Protein 1ID2 (pdb70)

Structure (mmCIF, N/CA/C/O backbone):
data_1ID2
#
_entry.id   1ID2
#
_cell.length_a   87.400
_cell.length_b   87.400
_cell.length_c   38.200
_cell.angle_alpha   90.00
_cell.angle_beta   90.00
_cell.angle_gamma   120.00
#
_symmetry.space_group_name_H-M   'P 32'
#
loop_
_entity.id
_entity.type
_entity.pdbx_description
1 polymer AMICYANIN
2 non-polymer 'COPPER (II) ION'
3 water water
#
loop_
_atom_site.group_PDB
_atom_site.id
_atom_site.type_symbol
_atom_site.label_atom_id
_atom_site.label_alt_id
_atom_site.label_comp_id
_atom_site.label_asym_id
_atom_site.label_entity_id
_atom_site.label_seq_id
_atom_site.pdbx_PDB_ins_code
_atom_site.Cartn_x
_atom_site.Cartn_y
_atom_site.Cartn_z
_atom_site.occupancy
_atom_site.B_iso_or_equiv
_atom_site.auth_seq_id
_atom_site.auth_comp_id
_atom_site.auth_asym_id
_atom_site.auth_atom_id
_atom_site.pdbx_PDB_model_num
ATOM 1 N N . GLN A 1 1 ? 23.849 -2.361 -17.085 1.00 32.43 1 GLN A N 1
ATOM 2 C CA . GLN A 1 1 ? 24.471 -1.867 -18.346 1.00 31.37 1 GLN A CA 1
ATOM 3 C C . GLN A 1 1 ? 25.789 -1.171 -18.015 1.00 36.62 1 GLN A C 1
ATOM 4 O O . GLN A 1 1 ? 26.827 -1.821 -17.922 1.00 35.95 1 GLN A O 1
ATOM 10 N N . ASP A 1 2 ? 25.707 0.116 -17.696 1.00 78.43 2 ASP A N 1
ATOM 11 C CA . ASP A 1 2 ? 26.882 0.929 -17.408 1.00 61.39 2 ASP A CA 1
ATOM 12 C C . ASP A 1 2 ? 26.990 1.172 -15.889 1.00 75.40 2 ASP A C 1
ATOM 13 O O . ASP A 1 2 ? 25.979 1.237 -15.170 1.00 40.82 2 ASP A O 1
ATOM 18 N N . LYS A 1 3 ? 28.225 1.278 -15.414 1.00 37.16 3 LYS A N 1
ATOM 19 C CA . LYS A 1 3 ? 28.538 1.801 -14.091 1.00 27.56 3 LYS A CA 1
ATOM 20 C C . LYS A 1 3 ? 28.196 3.294 -13.918 1.00 20.79 3 LYS A C 1
ATOM 21 O O . LYS A 1 3 ? 28.435 3.859 -12.859 1.00 16.60 3 LYS A O 1
ATOM 27 N N . ILE A 1 4 ? 27.787 3.956 -14.997 1.00 18.90 4 ILE A N 1
ATOM 28 C CA . ILE A 1 4 ? 27.626 5.405 -15.008 1.00 20.55 4 ILE A CA 1
ATOM 29 C C . ILE A 1 4 ? 26.292 5.822 -15.625 1.00 25.49 4 ILE A C 1
ATOM 30 O O . ILE A 1 4 ? 25.634 5.041 -16.312 1.00 27.06 4 ILE A O 1
ATOM 35 N N . THR A 1 5 ? 25.893 7.059 -15.357 1.00 21.02 5 THR A N 1
ATOM 36 C CA . THR A 1 5 ? 24.725 7.652 -15.995 1.00 17.13 5 THR A CA 1
ATOM 37 C C . THR A 1 5 ? 25.127 8.983 -16.612 1.00 14.55 5 THR A C 1
ATOM 38 O O . THR A 1 5 ? 25.761 9.839 -15.967 1.00 18.23 5 THR A O 1
ATOM 42 N N . VAL A 1 6 ? 24.821 9.121 -17.893 1.00 19.71 6 VAL A N 1
ATOM 43 C CA . VAL A 1 6 ? 25.088 10.359 -18.587 1.00 22.62 6 VAL A CA 1
ATOM 44 C C . VAL A 1 6 ? 23.802 11.121 -18.879 1.00 27.84 6 VAL A C 1
ATOM 45 O O . VAL A 1 6 ? 22.995 10.709 -19.727 1.00 28.10 6 VAL A O 1
ATOM 49 N N . THR A 1 7 ? 23.428 11.811 -17.810 1.00 48.18 7 THR A N 1
ATOM 50 C CA . THR A 1 7 ? 22.986 13.193 -17.850 1.00 87.85 7 THR A CA 1
ATOM 51 C C . THR A 1 7 ? 22.673 13.693 -19.272 1.00 83.14 7 THR A C 1
ATOM 52 O O . THR A 1 7 ? 21.605 13.409 -19.834 1.00 31.99 7 THR A O 1
ATOM 56 N N . SER A 1 8 ? 23.638 14.371 -19.879 1.00 67.61 8 SER A N 1
ATOM 57 C CA . SER A 1 8 ? 23.425 14.984 -21.175 1.00 36.31 8 SER A CA 1
ATOM 58 C C . SER A 1 8 ? 24.517 14.472 -22.095 1.00 21.19 8 SER A C 1
ATOM 59 O O . SER A 1 8 ? 25.692 14.430 -21.715 1.00 40.13 8 SER A O 1
ATOM 62 N N . GLU A 1 9 ? 24.088 13.858 -23.185 1.00 17.29 9 GLU A N 1
ATOM 63 C CA . GLU A 1 9 ? 24.980 13.545 -24.289 1.00 29.94 9 GLU A CA 1
ATOM 64 C C . GLU A 1 9 ? 25.775 14.799 -24.650 1.00 17.42 9 GLU A C 1
ATOM 65 O O . GLU A 1 9 ? 26.997 14.742 -24.796 1.00 31.84 9 GLU A O 1
ATOM 71 N N . LYS A 1 10 ? 25.084 15.938 -24.679 1.00 30.82 10 LYS A N 1
ATOM 72 C CA . LYS A 1 10 ? 25.644 17.222 -25.119 1.00 18.20 10 LYS A CA 1
ATOM 73 C C . LYS A 1 10 ? 26.423 17.886 -23.964 1.00 18.07 10 LYS A C 1
ATOM 74 O O . LYS A 1 10 ? 25.985 17.840 -22.804 1.00 22.54 10 LYS A O 1
ATOM 80 N N . PRO A 1 11 ? 27.570 18.541 -24.269 1.00 16.77 11 PRO A N 1
ATOM 81 C CA . PRO A 1 11 ? 28.151 19.535 -23.341 1.00 30.90 11 PRO A CA 1
ATOM 82 C C . PRO A 1 11 ? 27.182 20.670 -22.979 1.00 36.14 11 PRO A C 1
ATOM 83 O O . PRO A 1 11 ? 26.416 21.138 -23.831 1.00 23.40 11 PRO A O 1
ATOM 87 N N . VAL A 1 12 ? 27.171 21.051 -21.700 1.00 27.08 12 VAL A N 1
ATOM 88 C CA . VAL A 1 12 ? 26.419 22.213 -21.239 1.00 17.84 12 VAL A CA 1
ATOM 89 C C . VAL A 1 12 ? 27.345 23.404 -21.030 1.00 22.99 12 VAL A C 1
ATOM 90 O O . VAL A 1 12 ? 28.557 23.294 -21.181 1.00 30.10 12 VAL A O 1
ATOM 94 N N . ALA A 1 13 ? 26.758 24.581 -20.884 1.00 28.52 13 ALA A N 1
ATOM 95 C CA . ALA A 1 13 ? 27.556 25.770 -20.688 1.00 17.85 13 ALA A CA 1
ATOM 96 C C . ALA A 1 13 ? 28.050 25.708 -19.262 1.00 22.93 13 ALA A C 1
ATOM 97 O O . ALA A 1 13 ? 27.337 25.197 -18.390 1.00 16.55 13 ALA A O 1
ATOM 99 N N . ALA A 1 14 ? 29.250 26.233 -19.011 1.00 18.85 14 ALA A N 1
ATOM 100 C CA . ALA A 1 14 ? 29.820 26.207 -17.661 1.00 28.29 14 ALA A CA 1
ATOM 101 C C . ALA A 1 14 ? 28.932 26.997 -16.704 1.00 12.77 14 ALA A C 1
ATOM 102 O O . ALA A 1 14 ? 28.775 26.627 -15.534 1.00 22.69 14 ALA A O 1
ATOM 104 N N . ALA A 1 15 ? 28.212 27.969 -17.257 1.00 44.19 15 ALA A N 1
ATOM 105 C CA . ALA A 1 15 ? 27.210 28.714 -16.508 1.00 14.41 15 ALA A CA 1
ATOM 106 C C . ALA A 1 15 ? 26.071 27.842 -15.990 1.00 30.80 15 ALA A C 1
ATOM 107 O O . ALA A 1 15 ? 25.400 28.243 -15.052 1.00 21.60 15 ALA A O 1
ATOM 109 N N . ASP A 1 16 ? 25.892 26.639 -16.553 1.00 19.45 16 ASP A N 1
ATOM 110 C CA . ASP A 1 16 ? 24.841 25.710 -16.108 1.00 26.13 16 ASP A CA 1
ATOM 111 C C . ASP A 1 16 ? 25.256 24.751 -14.992 1.00 17.04 16 ASP A C 1
ATOM 112 O O . ASP A 1 16 ? 24.430 23.956 -14.533 1.00 30.92 16 ASP A O 1
ATOM 117 N N . VAL A 1 17 ? 26.539 24.770 -14.618 1.00 25.63 17 VAL A N 1
ATOM 118 C CA . VAL A 1 17 ? 27.082 23.886 -13.571 1.00 21.18 17 VAL A CA 1
ATOM 119 C C . VAL A 1 17 ? 26.649 24.356 -12.173 1.00 19.08 17 VAL A C 1
ATOM 120 O O . VAL A 1 17 ? 26.703 25.546 -11.868 1.00 19.64 17 VAL A O 1
ATOM 124 N N . PRO A 1 18 ? 26.155 23.435 -11.327 1.00 30.14 18 PRO A N 1
ATOM 125 C CA . PRO A 1 18 ? 25.664 23.944 -10.047 1.00 23.27 18 PRO A CA 1
ATOM 126 C C . PRO A 1 18 ? 26.778 24.267 -9.061 1.00 26.31 18 PRO A C 1
ATOM 127 O O . PRO A 1 18 ? 27.892 23.718 -9.131 1.00 18.33 18 PRO A O 1
ATOM 131 N N . ALA A 1 19 ? 26.469 25.161 -8.133 1.00 14.96 19 ALA A N 1
ATOM 132 C CA . ALA A 1 19 ? 27.490 25.768 -7.311 1.00 24.52 19 ALA A CA 1
ATOM 133 C C . ALA A 1 19 ? 28.192 24.747 -6.402 1.00 25.20 19 ALA A C 1
ATOM 134 O O . ALA A 1 19 ? 29.315 24.964 -5.942 1.00 19.94 19 ALA A O 1
ATOM 136 N N . ASP A 1 20 ? 27.504 23.663 -6.079 1.00 20.21 20 ASP A N 1
ATOM 137 C CA . ASP A 1 20 ? 28.038 22.706 -5.105 1.00 29.53 20 ASP A CA 1
ATOM 138 C C . ASP A 1 20 ? 28.702 21.484 -5.745 1.00 29.96 20 ASP A C 1
ATOM 139 O O . ASP A 1 20 ? 29.077 20.534 -5.060 1.00 40.92 20 ASP A O 1
ATOM 144 N N . ALA A 1 21 ? 28.910 21.548 -7.053 1.00 27.92 21 ALA A N 1
ATOM 145 C CA . ALA A 1 21 ? 29.433 20.421 -7.808 1.00 41.92 21 ALA A CA 1
ATOM 146 C C . ALA A 1 21 ? 30.927 20.147 -7.527 1.00 23.32 21 ALA A C 1
ATOM 147 O O . ALA A 1 21 ? 31.660 21.039 -7.093 1.00 23.62 21 ALA A O 1
ATOM 149 N N . VAL A 1 22 ? 31.363 18.899 -7.715 1.00 44.22 22 VAL A N 1
ATOM 150 C CA . VAL A 1 22 ? 32.793 18.623 -7.852 1.00 25.16 22 VAL A CA 1
ATOM 151 C C . VAL A 1 22 ? 33.162 18.799 -9.304 1.00 23.34 22 VAL A C 1
ATOM 152 O O . VAL A 1 22 ? 32.447 18.313 -10.178 1.00 12.47 22 VAL A O 1
ATOM 156 N N . VAL A 1 23 ? 34.097 19.712 -9.549 1.00 15.93 23 VAL A N 1
ATOM 157 C CA . VAL A 1 23 ? 34.415 20.137 -10.901 1.00 41.92 23 VAL A CA 1
ATOM 158 C C . VAL A 1 23 ? 35.887 19.827 -11.169 1.00 25.19 23 VAL A C 1
ATOM 159 O O . VAL A 1 23 ? 36.747 20.080 -10.325 1.00 16.59 23 VAL A O 1
ATOM 163 N N . VAL A 1 24 ? 36.151 19.135 -12.273 1.00 12.24 24 VAL A N 1
ATOM 164 C CA . VAL A 1 24 ? 37.509 18.927 -12.695 1.00 9.29 24 VAL A CA 1
ATOM 165 C C . VAL A 1 24 ? 37.739 19.882 -13.842 1.00 10.39 24 VAL A C 1
ATOM 166 O O . VAL A 1 24 ? 37.045 19.823 -14.857 1.00 11.24 24 VAL A O 1
ATOM 170 N N . GLY A 1 25 ? 38.651 20.830 -13.625 1.00 13.74 25 GLY A N 1
ATOM 171 C CA . GLY A 1 25 ? 38.991 21.793 -14.657 1.00 4.85 25 GLY A CA 1
ATOM 172 C C . GLY A 1 25 ? 39.999 21.257 -15.643 1.00 2.45 25 GLY A C 1
ATOM 173 O O . GLY A 1 25 ? 40.768 20.334 -15.336 1.00 12.70 25 GLY A O 1
ATOM 174 N N . ILE A 1 26 ? 39.948 21.792 -16.854 1.00 13.82 26 ILE A N 1
ATOM 175 C CA . ILE A 1 26 ? 40.882 21.400 -17.891 1.00 20.33 26 ILE A CA 1
ATOM 176 C C . ILE A 1 26 ? 41.619 22.628 -18.425 1.00 22.14 26 ILE A C 1
ATOM 177 O O . ILE A 1 26 ? 41.007 23.498 -19.046 1.00 10.95 26 ILE A O 1
ATOM 182 N N . GLU A 1 27 ? 42.932 22.682 -18.200 1.00 17.59 27 GLU A N 1
ATOM 183 C CA . GLU A 1 27 ? 43.749 23.792 -18.676 1.00 16.75 27 GLU A CA 1
ATOM 184 C C . GLU A 1 27 ? 45.087 23.255 -19.084 1.00 10.78 27 GLU A C 1
ATOM 185 O O . GLU A 1 27 ? 45.635 22.376 -18.426 1.00 16.31 27 GLU A O 1
ATOM 191 N N . LYS A 1 28 ? 45.635 23.867 -20.128 1.00 9.26 28 LYS A N 1
ATOM 192 C CA . LYS A 1 28 ? 46.970 23.589 -20.635 1.00 14.68 28 LYS A CA 1
ATOM 193 C C . LYS A 1 28 ? 47.269 22.100 -20.811 1.00 12.91 28 LYS A C 1
ATOM 194 O O . LYS A 1 28 ? 48.320 21.593 -20.427 1.00 15.07 28 LYS A O 1
ATOM 200 N N . MET A 1 29 ? 46.371 21.466 -21.562 1.00 17.70 29 MET A N 1
ATOM 201 C CA . MET A 1 29 ? 46.451 20.068 -21.928 1.00 9.95 29 MET A CA 1
ATOM 202 C C . MET A 1 29 ? 46.544 19.145 -20.720 1.00 21.20 29 MET A C 1
ATOM 203 O O . MET A 1 29 ? 47.062 18.035 -20.839 1.00 25.78 29 MET A O 1
ATOM 208 N N . LYS A 1 30 ? 45.950 19.555 -19.600 1.00 16.79 30 LYS A N 1
ATOM 209 C CA . LYS A 1 30 ? 45.940 18.753 -18.367 1.00 17.10 30 LYS A CA 1
ATOM 210 C C . LYS A 1 30 ? 44.531 18.753 -17.798 1.00 22.41 30 LYS A C 1
ATOM 211 O O . LYS A 1 30 ? 43.851 19.775 -17.821 1.00 9.72 30 LYS A O 1
ATOM 217 N N . TYR A 1 31 ? 44.162 17.655 -17.157 1.00 8.29 31 TYR A N 1
ATOM 218 C CA . TYR A 1 31 ? 43.049 17.658 -16.223 1.00 13.11 31 TYR A CA 1
ATOM 219 C C . TYR A 1 31 ? 43.655 18.159 -14.953 1.00 10.45 31 TYR A C 1
ATOM 220 O O . TYR A 1 31 ? 44.614 17.565 -14.464 1.00 18.53 31 TYR A O 1
ATOM 229 N N . LEU A 1 32 ? 43.032 19.161 -14.348 1.00 20.95 32 LEU A N 1
ATOM 230 C CA . LEU A 1 32 ? 43.681 19.870 -13.260 1.00 18.60 32 LEU A CA 1
ATOM 231 C C . LEU A 1 32 ? 43.557 19.128 -11.938 1.00 43.76 32 LEU A C 1
ATOM 232 O O . LEU A 1 32 ? 44.371 19.314 -11.042 1.00 29.29 32 LEU A O 1
ATOM 237 N N . THR A 1 33 ? 42.599 18.216 -11.848 1.00 17.84 33 THR A N 1
ATOM 238 C CA . THR A 1 33 ? 42.484 17.384 -10.670 1.00 6.60 33 THR A CA 1
ATOM 239 C C . THR A 1 33 ? 42.528 15.958 -11.168 1.00 20.39 33 THR A C 1
ATOM 240 O O . THR A 1 33 ? 41.510 15.409 -11.580 1.00 27.60 33 THR A O 1
ATOM 244 N N . PRO A 1 34 ? 43.715 15.338 -11.148 1.00 29.73 34 PRO A N 1
ATOM 245 C CA . PRO A 1 34 ? 43.978 14.048 -11.815 1.00 36.68 34 PRO A CA 1
ATOM 246 C C . PRO A 1 34 ? 43.369 12.836 -11.095 1.00 27.13 34 PRO A C 1
ATOM 247 O O . PRO A 1 34 ? 43.231 11.754 -11.669 1.00 33.17 34 PRO A O 1
ATOM 251 N N . GLU A 1 35 ? 42.979 13.034 -9.844 1.00 22.97 35 GLU A N 1
ATOM 252 C CA . GLU A 1 35 ? 42.384 11.976 -9.061 1.00 28.81 35 GLU A CA 1
ATOM 253 C C . GLU A 1 35 ? 41.345 12.602 -8.152 1.00 20.71 35 GLU A C 1
ATOM 254 O O . GLU A 1 35 ? 41.683 13.457 -7.320 1.00 22.51 35 GLU A O 1
ATOM 260 N N . VAL A 1 36 ? 40.079 12.275 -8.390 1.00 25.90 36 VAL A N 1
ATOM 261 C CA . VAL A 1 36 ? 38.980 12.821 -7.591 1.00 25.28 36 VAL A CA 1
ATOM 262 C C . VAL A 1 36 ? 38.218 11.651 -6.979 1.00 18.09 36 VAL A C 1
ATOM 263 O O . VAL A 1 36 ? 38.213 10.562 -7.532 1.00 23.15 36 VAL A O 1
ATOM 267 N N . THR A 1 37 ? 37.787 11.796 -5.735 1.00 16.77 37 THR A N 1
ATOM 268 C CA . THR A 1 37 ? 37.042 10.721 -5.103 1.00 40.69 37 THR A CA 1
ATOM 269 C C . THR A 1 37 ? 35.708 11.185 -4.480 1.00 28.76 37 THR A C 1
ATOM 270 O O . THR A 1 37 ? 35.606 12.295 -3.948 1.00 30.93 37 THR A O 1
ATOM 274 N N . ILE A 1 38 ? 34.656 10.505 -4.928 1.00 27.22 38 ILE A N 1
ATOM 275 C CA . ILE A 1 38 ? 33.266 10.818 -4.605 1.00 25.93 38 ILE A CA 1
ATOM 276 C C . ILE A 1 38 ? 32.621 9.537 -4.071 1.00 24.80 38 ILE A C 1
ATOM 277 O O . ILE A 1 38 ? 33.207 8.454 -4.154 1.00 21.50 38 ILE A O 1
ATOM 282 N N . LYS A 1 39 ? 31.361 9.633 -3.675 1.00 33.08 39 LYS A N 1
ATOM 283 C CA . LYS A 1 39 ? 30.583 8.449 -3.318 1.00 27.95 39 LYS A CA 1
ATOM 284 C C . LYS A 1 39 ? 29.669 8.078 -4.484 1.00 23.46 39 LYS A C 1
ATOM 285 O O . LYS A 1 39 ? 29.356 8.939 -5.318 1.00 26.53 39 LYS A O 1
ATOM 291 N N . ALA A 1 40 ? 29.324 6.793 -4.602 1.00 23.60 40 ALA A N 1
ATOM 292 C CA . ALA A 1 40 ? 28.420 6.322 -5.660 1.00 26.57 40 ALA A CA 1
ATOM 293 C C . ALA A 1 40 ? 27.175 7.170 -5.636 1.00 32.44 40 ALA A C 1
ATOM 294 O O . ALA A 1 40 ? 26.738 7.590 -4.562 1.00 25.66 40 ALA A O 1
ATOM 296 N N . GLY A 1 41 ? 26.644 7.471 -6.817 1.00 20.55 41 GLY A N 1
ATOM 297 C CA . GLY A 1 41 ? 25.541 8.400 -6.916 1.00 16.97 41 GLY A CA 1
ATOM 298 C C . GLY A 1 41 ? 25.917 9.862 -7.116 1.00 42.61 41 GLY A C 1
ATOM 299 O O . GLY A 1 41 ? 25.075 10.630 -7.579 1.00 31.75 41 GLY A O 1
ATOM 300 N N . GLU A 1 42 ? 27.147 10.268 -6.794 1.00 25.32 42 GLU A N 1
ATOM 301 C CA . GLU A 1 42 ? 27.584 11.637 -7.116 1.00 14.56 42 GLU A CA 1
ATOM 302 C C . GLU A 1 42 ? 27.950 11.849 -8.589 1.00 10.07 42 GLU A C 1
ATOM 303 O O . GLU A 1 42 ? 28.277 10.903 -9.315 1.00 18.22 42 GLU A O 1
ATOM 309 N N . THR A 1 43 ? 27.840 13.099 -9.029 1.00 20.42 43 THR A N 1
ATOM 310 C CA . THR A 1 43 ? 28.149 13.496 -10.402 1.00 32.98 43 THR A CA 1
ATOM 311 C C . THR A 1 43 ? 29.449 14.308 -10.388 1.00 21.26 43 THR A C 1
ATOM 312 O O . THR A 1 43 ? 29.736 14.986 -9.396 1.00 13.97 43 THR A O 1
ATOM 316 N N . VAL A 1 44 ? 30.319 14.064 -11.370 1.00 21.19 44 VAL A N 1
ATOM 317 C CA . VAL A 1 44 ? 31.528 14.872 -11.545 1.00 12.43 44 VAL A CA 1
ATOM 318 C C . VAL A 1 44 ? 31.303 15.703 -12.786 1.00 14.99 44 VAL A C 1
ATOM 319 O O . VAL A 1 44 ? 30.825 15.189 -13.766 1.00 7.82 44 VAL A O 1
ATOM 323 N N . TYR A 1 45 ? 31.671 16.979 -12.746 1.00 14.85 45 TYR A N 1
ATOM 324 C CA . TYR A 1 45 ? 31.668 17.808 -13.942 1.00 6.51 45 TYR A CA 1
ATOM 325 C C . TYR A 1 45 ? 33.093 18.116 -14.347 1.00 3.80 45 TYR A C 1
ATOM 326 O O . TYR A 1 45 ? 33.976 18.222 -13.499 1.00 6.91 45 TYR A O 1
ATOM 335 N N . TRP A 1 46 ? 33.325 18.135 -15.652 1.00 9.49 46 TRP A N 1
ATOM 336 C CA . TRP A 1 46 ? 34.582 18.583 -16.224 1.00 9.54 46 TRP A CA 1
ATOM 337 C C . TRP A 1 46 ? 34.250 19.875 -16.919 1.00 11.92 46 TRP A C 1
ATOM 338 O O . TRP A 1 46 ? 33.158 20.007 -17.448 1.00 5.91 46 TRP A O 1
ATOM 349 N N . VAL A 1 47 ? 35.130 20.863 -16.805 1.00 8.86 47 VAL A N 1
ATOM 350 C CA . VAL A 1 47 ? 34.936 22.154 -17.478 1.00 10.26 47 VAL A CA 1
ATOM 351 C C . VAL A 1 47 ? 36.217 22.516 -18.229 1.00 11.38 47 VAL A C 1
ATOM 352 O O . VAL A 1 47 ? 37.305 22.582 -17.661 1.00 8.92 47 VAL A O 1
ATOM 356 N N . ASN A 1 48 ? 36.090 22.689 -19.534 1.00 12.66 48 ASN A N 1
ATOM 357 C CA . ASN A 1 48 ? 37.211 23.025 -20.372 1.00 12.69 48 ASN A CA 1
ATOM 358 C C . ASN A 1 48 ? 37.459 24.533 -20.354 1.00 21.56 48 ASN A C 1
ATOM 359 O O . ASN A 1 48 ? 36.566 25.319 -20.697 1.00 11.89 48 ASN A O 1
ATOM 364 N N . GLY A 1 49 ? 38.652 24.925 -19.936 1.00 15.65 49 GLY A N 1
ATOM 365 C CA . GLY A 1 49 ? 38.973 26.327 -19.860 1.00 8.57 49 GLY A CA 1
ATOM 366 C C . GLY A 1 49 ? 39.596 26.882 -21.125 1.00 23.60 49 GLY A C 1
ATOM 367 O O . GLY A 1 49 ? 39.761 28.089 -21.227 1.00 18.98 49 GLY A O 1
ATOM 368 N N . GLU A 1 50 ? 39.966 26.037 -22.082 1.00 13.86 50 GLU A N 1
ATOM 369 C CA . GLU A 1 50 ? 40.747 26.517 -23.218 1.00 8.91 50 GLU A CA 1
ATOM 370 C C . GLU A 1 50 ? 40.084 26.246 -24.551 1.00 7.05 50 GLU A C 1
ATOM 371 O O . GLU A 1 50 ? 39.145 25.449 -24.632 1.00 17.22 50 GLU A O 1
ATOM 377 N N . VAL A 1 51 ? 40.627 26.834 -25.612 1.00 17.06 51 VAL A N 1
ATOM 378 C CA . VAL A 1 51 ? 40.070 26.655 -26.959 1.00 23.01 51 VAL A CA 1
ATOM 379 C C . VAL A 1 51 ? 40.329 25.301 -27.632 1.00 11.67 51 VAL A C 1
ATOM 380 O O . VAL A 1 51 ? 39.645 24.948 -28.590 1.00 23.51 51 VAL A O 1
ATOM 384 N N . MET A 1 52 ? 41.366 24.590 -27.201 1.00 24.15 52 MET A N 1
ATOM 385 C CA . MET A 1 52 ? 41.559 23.190 -27.599 1.00 26.77 52 MET A CA 1
ATOM 386 C C . MET A 1 52 ? 40.399 22.340 -27.107 1.00 12.86 52 MET A C 1
ATOM 387 O O . MET A 1 52 ? 40.149 22.257 -25.915 1.00 9.63 52 MET A O 1
ATOM 392 N N . PRO A 1 53 ? 39.769 21.589 -28.002 1.00 14.35 53 PRO A N 1
ATOM 393 C CA . PRO A 1 53 ? 38.653 20.807 -27.478 1.00 22.44 53 PRO A CA 1
ATOM 394 C C . PRO A 1 53 ? 39.156 19.569 -26.753 1.00 17.16 53 PRO A C 1
ATOM 395 O O . PRO A 1 53 ? 40.157 18.972 -27.146 1.00 16.69 53 PRO A O 1
ATOM 399 N N . HIS A 1 54 ? 38.435 19.178 -25.711 1.00 15.38 54 HIS A N 1
ATOM 400 C CA . HIS A 1 54 ? 38.805 18.059 -24.864 1.00 3.90 54 HIS A CA 1
ATOM 401 C C . HIS A 1 54 ? 37.540 17.290 -24.515 1.00 10.00 54 HIS A C 1
ATOM 402 O O . HIS A 1 54 ? 36.457 17.871 -24.498 1.00 17.70 54 HIS A O 1
ATOM 409 N N . ASN A 1 55 ? 37.638 15.969 -24.421 1.00 12.62 55 ASN A N 1
ATOM 410 C CA . ASN A 1 55 ? 36.510 15.171 -23.941 1.00 10.35 55 ASN A CA 1
ATOM 411 C C . ASN A 1 55 ? 36.932 14.261 -22.796 1.00 15.19 55 ASN A C 1
ATOM 412 O O . ASN A 1 55 ? 38.020 14.446 -22.222 1.00 13.60 55 ASN A O 1
ATOM 417 N N . VAL A 1 56 ? 35.984 13.441 -22.331 1.00 17.24 56 VAL A N 1
ATOM 418 C CA . VAL A 1 56 ? 36.250 12.414 -21.313 1.00 11.75 56 VAL A CA 1
ATOM 419 C C . VAL A 1 56 ? 35.880 11.072 -21.918 1.00 15.85 56 VAL A C 1
ATOM 420 O O . VAL A 1 56 ? 34.809 10.962 -22.520 1.00 15.84 56 VAL A O 1
ATOM 424 N N . ALA A 1 57 ? 36.842 10.142 -21.954 1.00 27.02 57 ALA A N 1
ATOM 425 C CA . ALA A 1 57 ? 36.631 8.821 -22.552 1.00 9.84 57 ALA A CA 1
ATOM 426 C C . ALA A 1 57 ? 37.167 7.668 -21.699 1.00 14.71 57 ALA A C 1
ATOM 427 O O . ALA A 1 57 ? 38.027 7.855 -20.821 1.00 12.97 57 ALA A O 1
ATOM 429 N N . PHE A 1 58 ? 36.531 6.512 -21.853 1.00 6.14 58 PHE A N 1
ATOM 430 C CA . PHE A 1 58 ? 36.867 5.324 -21.067 1.00 15.32 58 PHE A CA 1
ATOM 431 C C . PHE A 1 58 ? 37.097 4.201 -22.077 1.00 10.70 58 PHE A C 1
ATOM 432 O O . PHE A 1 58 ? 36.395 4.120 -23.084 1.00 14.82 58 PHE A O 1
ATOM 440 N N . LYS A 1 59 ? 38.183 3.455 -21.899 1.00 25.03 59 LYS A N 1
ATOM 441 C CA . LYS A 1 59 ? 38.435 2.241 -22.683 1.00 12.55 59 LYS A CA 1
ATOM 442 C C . LYS A 1 59 ? 37.363 1.185 -22.365 1.00 22.24 59 LYS A C 1
ATOM 443 O O . LYS A 1 59 ? 36.604 1.325 -21.402 1.00 36.48 59 LYS A O 1
ATOM 449 N N . LYS A 1 60 ? 37.392 0.078 -23.105 1.00 20.62 60 LYS A N 1
ATOM 450 C CA . LYS A 1 60 ? 36.468 -1.030 -22.886 1.00 10.92 60 LYS A CA 1
ATOM 451 C C . LYS A 1 60 ? 36.661 -1.578 -21.483 1.00 22.57 60 LYS A C 1
ATOM 452 O O . LYS A 1 60 ? 37.794 -1.707 -21.017 1.00 30.94 60 LYS A O 1
ATOM 458 N N . GLY A 1 61 ? 35.562 -1.943 -20.834 1.00 17.40 61 GLY A N 1
ATOM 459 C CA . GLY A 1 61 ? 35.664 -2.715 -19.612 1.00 11.05 61 GLY A CA 1
ATOM 460 C C . GLY A 1 61 ? 35.816 -1.866 -18.380 1.00 39.00 61 GLY A C 1
ATOM 461 O O . GLY A 1 61 ? 36.063 -2.394 -17.298 1.00 27.71 61 GLY A O 1
ATOM 462 N N . ILE A 1 62 ? 35.702 -0.550 -18.534 1.00 32.26 62 ILE A N 1
ATOM 463 C CA . ILE A 1 62 ? 35.933 0.350 -17.407 1.00 50.84 62 ILE A CA 1
ATOM 464 C C . ILE A 1 62 ? 34.613 0.836 -16.781 1.00 22.50 62 ILE A C 1
ATOM 465 O O . ILE A 1 62 ? 34.360 0.578 -15.607 1.00 25.41 62 ILE A O 1
ATOM 470 N N . VAL A 1 63 ? 33.749 1.475 -17.571 1.00 35.00 63 VAL A N 1
ATOM 471 C CA . VAL A 1 63 ? 32.439 1.882 -17.065 1.00 33.32 63 VAL A CA 1
ATOM 472 C C . VAL A 1 63 ? 31.320 1.009 -17.594 1.00 56.21 63 VAL A C 1
ATOM 473 O O . VAL A 1 63 ? 30.146 1.274 -17.340 1.00 21.31 63 VAL A O 1
ATOM 477 N N . GLY A 1 64 ? 31.697 0.007 -18.376 1.00 50.35 64 GLY A N 1
ATOM 478 C CA . GLY A 1 64 ? 30.746 -0.912 -18.965 1.00 31.56 64 GLY A CA 1
ATOM 479 C C . GLY A 1 64 ? 31.557 -1.929 -19.734 1.00 30.09 64 GLY A C 1
ATOM 480 O O . GLY A 1 64 ? 32.789 -1.884 -19.695 1.00 46.29 64 GLY A O 1
ATOM 481 N N . GLU A 1 65 ? 30.883 -2.795 -20.484 1.00 47.50 65 GLU A N 1
ATOM 482 C CA . GLU A 1 65 ? 31.564 -3.761 -21.344 1.00 48.93 65 GLU A CA 1
ATOM 483 C C . GLU A 1 65 ? 32.185 -3.045 -22.542 1.00 31.59 65 GLU A C 1
ATOM 484 O O . GLU A 1 65 ? 33.299 -3.364 -22.956 1.00 49.36 65 GLU A O 1
ATOM 490 N N . ASP A 1 66 ? 31.474 -2.040 -23.047 1.00 32.77 66 ASP A N 1
ATOM 491 C CA . ASP A 1 66 ? 31.937 -1.207 -24.160 1.00 49.75 66 ASP A CA 1
ATOM 492 C C . ASP A 1 66 ? 32.803 -0.021 -23.739 1.00 30.36 66 ASP A C 1
ATOM 493 O O . ASP A 1 66 ? 32.806 0.391 -22.568 1.00 26.55 66 ASP A O 1
ATOM 498 N N . ALA A 1 67 ? 33.420 0.595 -24.747 1.00 31.35 67 ALA A N 1
ATOM 499 C CA . ALA A 1 67 ? 34.111 1.868 -24.596 1.00 34.03 67 ALA A CA 1
ATOM 500 C C . ALA A 1 67 ? 33.105 3.010 -24.594 1.00 29.37 67 ALA A C 1
ATOM 501 O O . ALA A 1 67 ? 32.079 2.951 -25.290 1.00 46.45 67 ALA A O 1
ATOM 503 N N . PHE A 1 68 ? 33.470 4.087 -23.902 1.00 50.83 68 PHE A N 1
ATOM 504 C CA . PHE A 1 68 ? 32.653 5.292 -23.812 1.00 21.12 68 PHE A CA 1
ATOM 505 C C . PHE A 1 68 ? 33.474 6.527 -24.210 1.00 10.20 68 PHE A C 1
ATOM 506 O O . PHE A 1 68 ? 34.545 6.778 -23.666 1.00 22.48 68 PHE A O 1
ATOM 514 N N . ARG A 1 69 ? 32.981 7.273 -25.191 1.00 8.30 69 ARG A N 1
ATOM 515 C CA . ARG A 1 69 ? 33.639 8.486 -25.617 1.00 11.82 69 ARG A CA 1
ATOM 516 C C . ARG A 1 69 ? 32.686 9.646 -25.426 1.00 20.42 69 ARG A C 1
ATOM 517 O O . ARG A 1 69 ? 31.659 9.698 -26.080 1.00 24.73 69 ARG A O 1
ATOM 525 N N . GLY A 1 70 ? 33.019 10.567 -24.532 1.00 12.39 70 GLY A N 1
ATOM 526 C CA . GLY A 1 70 ? 32.157 11.712 -24.303 1.00 17.69 70 GLY A CA 1
ATOM 527 C C . GLY A 1 70 ? 32.277 12.657 -25.481 1.00 12.07 70 GLY A C 1
ATOM 528 O O . GLY A 1 70 ? 33.259 12.600 -26.214 1.00 23.55 70 GLY A O 1
ATOM 529 N N . GLU A 1 71 ? 31.307 13.542 -25.657 1.00 32.43 71 GLU A N 1
ATOM 530 C CA . GLU A 1 71 ? 31.386 14.562 -26.700 1.00 17.05 71 GLU A CA 1
ATOM 531 C C . GLU A 1 71 ? 32.428 15.618 -26.338 1.00 12.96 71 GLU A C 1
ATOM 532 O O . GLU A 1 71 ? 32.725 15.824 -25.154 1.00 15.97 71 GLU A O 1
ATOM 538 N N . MET A 1 72 ? 33.026 16.231 -27.360 1.00 15.15 72 MET A N 1
ATOM 539 C CA . MET A 1 72 ? 34.048 17.287 -27.188 1.00 20.28 72 MET A CA 1
ATOM 540 C C . MET A 1 72 ? 33.493 18.598 -26.602 1.00 22.05 72 MET A C 1
ATOM 541 O O . MET A 1 72 ? 32.415 19.039 -26.996 1.00 18.76 72 MET A O 1
ATOM 546 N N . MET A 1 73 ? 34.171 19.133 -25.586 1.00 15.83 73 MET A N 1
ATOM 547 C CA . MET A 1 73 ? 33.867 20.450 -25.020 1.00 7.95 73 MET A CA 1
ATOM 548 C C . MET A 1 73 ? 34.805 21.421 -25.693 1.00 20.39 73 MET A C 1
ATOM 549 O O . MET A 1 73 ? 35.969 21.104 -25.987 1.00 15.11 73 MET A O 1
ATOM 554 N N . THR A 1 74 ? 34.248 22.558 -26.064 1.00 15.47 74 THR A N 1
ATOM 555 C CA . THR A 1 74 ? 35.048 23.697 -26.426 1.00 12.96 74 THR A CA 1
ATOM 556 C C . THR A 1 74 ? 35.088 24.566 -25.187 1.00 2.00 74 THR A C 1
ATOM 557 O O . THR A 1 74 ? 34.680 24.127 -24.087 1.00 16.72 74 THR A O 1
ATOM 561 N N . LYS A 1 75 ? 35.680 25.742 -25.338 1.00 17.44 75 LYS A N 1
ATOM 562 C CA . LYS A 1 75 ? 36.001 26.609 -24.217 1.00 15.39 75 LYS A CA 1
ATOM 563 C C . LYS A 1 75 ? 34.777 26.917 -23.348 1.00 19.96 75 LYS A C 1
ATOM 564 O O . LYS A 1 75 ? 33.741 27.352 -23.847 1.00 16.93 75 LYS A O 1
ATOM 570 N N . ASP A 1 76 ? 34.957 26.770 -22.039 1.00 28.44 76 ASP A N 1
ATOM 571 C CA . ASP A 1 76 ? 33.903 26.905 -21.026 1.00 28.87 76 ASP A CA 1
ATOM 572 C C . ASP A 1 76 ? 32.624 26.149 -21.291 1.00 35.13 76 ASP A C 1
ATOM 573 O O . ASP A 1 76 ? 31.547 26.568 -20.865 1.00 33.08 76 ASP A O 1
ATOM 578 N N . GLN A 1 77 ? 32.746 24.991 -21.918 1.00 13.72 77 GLN A N 1
ATOM 579 C CA . GLN A 1 77 ? 31.693 24.016 -21.812 1.00 5.25 77 GLN A CA 1
ATOM 580 C C . GLN A 1 77 ? 32.030 23.072 -20.689 1.00 15.26 77 GLN A C 1
ATOM 581 O O . GLN A 1 77 ? 33.143 23.094 -20.140 1.00 13.83 77 GLN A O 1
ATOM 587 N N . ALA A 1 78 ? 31.000 22.408 -20.198 1.00 16.85 78 ALA A N 1
ATOM 588 C CA . ALA A 1 78 ? 31.161 21.503 -19.095 1.00 9.86 78 ALA A CA 1
ATOM 589 C C . ALA A 1 78 ? 30.520 20.158 -19.477 1.00 21.64 78 ALA A C 1
ATOM 590 O O . ALA A 1 78 ? 29.813 20.068 -20.480 1.00 12.48 78 ALA A O 1
ATOM 592 N N . TYR A 1 79 ? 30.847 19.099 -18.744 1.00 19.55 79 TYR A N 1
ATOM 593 C CA . TYR A 1 79 ? 30.315 17.773 -19.044 1.00 16.62 79 TYR A CA 1
ATOM 594 C C . TYR A 1 79 ? 30.187 16.961 -17.762 1.00 15.79 79 TYR A C 1
ATOM 595 O O . TYR A 1 79 ? 31.032 17.070 -16.871 1.00 23.11 79 TYR A O 1
ATOM 604 N N . ALA A 1 80 ? 29.074 16.238 -17.631 1.00 14.60 80 ALA A N 1
ATOM 605 C CA . ALA A 1 80 ? 28.725 15.564 -16.384 1.00 8.67 80 ALA A CA 1
ATOM 606 C C . ALA A 1 80 ? 28.568 14.072 -16.581 1.00 20.24 80 ALA A C 1
ATOM 607 O O . ALA A 1 80 ? 27.975 13.618 -17.563 1.00 11.36 80 ALA A O 1
ATOM 609 N N . ILE A 1 81 ? 29.081 13.326 -15.615 1.00 13.39 81 ILE A N 1
ATOM 610 C CA . ILE A 1 81 ? 28.903 11.894 -15.552 1.00 13.66 81 ILE A CA 1
ATOM 611 C C . ILE A 1 81 ? 28.573 11.575 -14.108 1.00 16.88 81 ILE A C 1
ATOM 612 O O . ILE A 1 81 ? 29.284 12.019 -13.181 1.00 8.43 81 ILE A O 1
ATOM 617 N N . THR A 1 82 ? 27.493 10.817 -13.921 1.00 13.45 82 THR A N 1
ATOM 618 C CA . THR A 1 82 ? 27.114 10.302 -12.616 1.00 7.18 82 THR A CA 1
ATOM 619 C C . THR A 1 82 ? 27.641 8.878 -12.442 1.00 15.21 82 THR A C 1
ATOM 620 O O . THR A 1 82 ? 27.372 8.012 -13.266 1.00 15.99 82 THR A O 1
ATOM 624 N N . PHE A 1 83 ? 28.364 8.646 -11.348 1.00 10.27 83 PHE A N 1
ATOM 625 C CA . PHE A 1 83 ? 29.025 7.368 -11.102 1.00 27.48 83 PHE A CA 1
ATOM 626 C C . PHE A 1 83 ? 28.225 6.598 -10.077 1.00 21.19 83 PHE A C 1
ATOM 627 O O . PHE A 1 83 ? 28.152 6.984 -8.918 1.00 19.21 83 PHE A O 1
ATOM 635 N N . ASN A 1 84 ? 27.635 5.496 -10.511 1.00 15.76 84 ASN A N 1
ATOM 636 C CA . ASN A 1 84 ? 26.683 4.782 -9.683 1.00 20.33 84 ASN A CA 1
ATOM 637 C C . ASN A 1 84 ? 27.343 3.718 -8.852 1.00 28.64 84 ASN A C 1
ATOM 638 O O . ASN A 1 84 ? 26.877 3.417 -7.759 1.00 47.05 84 ASN A O 1
ATOM 643 N N . GLU A 1 85 ? 28.439 3.159 -9.351 1.00 22.69 85 GLU A N 1
ATOM 644 C CA . GLU A 1 85 ? 29.097 2.069 -8.650 1.00 30.64 85 GLU A CA 1
ATOM 645 C C . GLU A 1 85 ? 30.472 2.432 -8.086 1.00 24.65 85 GLU A C 1
ATOM 646 O O . GLU A 1 85 ? 31.277 3.061 -8.773 1.00 56.61 85 GLU A O 1
ATOM 652 N N . ALA A 1 86 ? 30.756 1.940 -6.875 1.00 26.76 86 ALA A N 1
ATOM 653 C CA . ALA A 1 86 ? 32.089 1.976 -6.248 1.00 23.73 86 ALA A CA 1
ATOM 654 C C . ALA A 1 86 ? 33.196 1.372 -7.124 1.00 18.28 86 ALA A C 1
ATOM 655 O O . ALA A 1 86 ? 32.966 0.364 -7.780 1.00 33.06 86 ALA A O 1
ATOM 657 N N . GLY A 1 87 ? 34.387 1.976 -7.119 1.00 23.57 87 GLY A N 1
ATOM 658 C CA . GLY A 1 87 ? 35.481 1.508 -7.966 1.00 31.76 87 GLY A CA 1
ATOM 659 C C . GLY A 1 87 ? 36.518 2.560 -8.360 1.00 23.54 87 GLY A C 1
ATOM 660 O O . GLY A 1 87 ? 36.488 3.660 -7.825 1.00 22.23 87 GLY A O 1
ATOM 661 N N . SER A 1 88 ? 37.453 2.215 -9.259 1.00 21.56 88 SER A N 1
ATOM 662 C CA . SER A 1 88 ? 38.406 3.180 -9.842 1.00 18.50 88 SER A CA 1
ATOM 663 C C . SER A 1 88 ? 38.263 3.251 -11.355 1.00 23.76 88 SER A C 1
ATOM 664 O O . SER A 1 88 ? 38.465 2.250 -12.045 1.00 32.57 88 SER A O 1
ATOM 667 N N . TYR A 1 89 ? 38.012 4.456 -11.869 1.00 18.33 89 TYR A N 1
ATOM 668 C CA . TYR A 1 89 ? 37.692 4.648 -13.277 1.00 7.75 89 TYR A CA 1
ATOM 669 C C . TYR A 1 89 ? 38.699 5.620 -13.863 1.00 11.42 89 TYR A C 1
ATOM 670 O O . TYR A 1 89 ? 38.853 6.725 -13.369 1.00 21.65 89 TYR A O 1
ATOM 679 N N . ASP A 1 90 ? 39.496 5.121 -14.793 1.00 14.32 90 ASP A N 1
ATOM 680 C CA . ASP A 1 90 ? 40.452 5.916 -15.560 1.00 19.61 90 ASP A CA 1
ATOM 681 C C . ASP A 1 90 ? 39.760 6.481 -16.773 1.00 24.03 90 ASP A C 1
ATOM 682 O O . ASP A 1 90 ? 39.137 5.729 -17.521 1.00 26.83 90 ASP A O 1
ATOM 687 N N . TYR A 1 91 ? 40.066 7.730 -17.100 1.00 16.91 91 TYR A N 1
ATOM 688 C CA . TYR A 1 91 ? 39.620 8.277 -18.367 1.00 30.34 91 TYR A CA 1
ATOM 689 C C . TYR A 1 91 ? 40.807 8.951 -19.014 1.00 14.88 91 TYR A C 1
ATOM 690 O O . TYR A 1 91 ? 41.836 9.168 -18.372 1.00 22.53 91 TYR A O 1
ATOM 699 N N . PHE A 1 92 ? 40.630 9.304 -20.278 1.00 13.65 92 PHE A N 1
ATOM 700 C CA . PHE A 1 92 ? 41.642 9.981 -21.047 1.00 6.85 92 PHE A CA 1
ATOM 701 C C . PHE A 1 92 ? 40.886 10.820 -22.074 1.00 6.93 92 PHE A C 1
ATOM 702 O O . PHE A 1 92 ? 39.658 10.740 -22.176 1.00 5.52 92 PHE A O 1
ATOM 710 N N . CYS A 1 93 ? 41.612 11.670 -22.785 1.00 15.10 93 CYS A N 1
ATOM 711 C CA . CYS A 1 93 ? 41.018 12.544 -23.772 1.00 20.77 93 CYS A CA 1
ATOM 712 C C . CYS A 1 93 ? 41.317 11.915 -25.104 1.00 13.91 93 CYS A C 1
ATOM 713 O O . CYS A 1 93 ? 42.443 11.516 -25.357 1.00 13.89 93 CYS A O 1
ATOM 716 N N . THR A 1 94 ? 40.273 11.665 -25.873 1.00 7.82 94 THR A N 1
ATOM 717 C CA . THR A 1 94 ? 40.351 10.813 -27.044 1.00 11.11 94 THR A CA 1
ATOM 718 C C . THR A 1 94 ? 41.427 11.239 -28.041 1.00 29.35 94 THR A C 1
ATOM 719 O O . THR A 1 94 ? 42.218 10.420 -28.485 1.00 16.85 94 THR A O 1
ATOM 723 N N . PRO A 1 95 ? 41.473 12.529 -28.408 1.00 15.82 95 PRO A N 1
ATOM 724 C CA . PRO A 1 95 ? 42.520 12.929 -29.347 1.00 21.12 95 PRO A CA 1
ATOM 725 C C . PRO A 1 95 ? 43.892 13.210 -28.692 1.00 19.55 95 PRO A C 1
ATOM 726 O O . PRO A 1 95 ? 44.912 13.308 -29.384 1.00 35.99 95 PRO A O 1
ATOM 730 N N . HIS A 1 96 ? 43.915 13.244 -27.359 1.00 13.53 96 HIS A N 1
ATOM 731 C CA . HIS A 1 96 ? 45.114 13.559 -26.581 1.00 10.09 96 HIS A CA 1
ATOM 732 C C . HIS A 1 96 ? 45.268 12.538 -25.466 1.00 6.85 96 HIS A C 1
ATOM 733 O O . HIS A 1 96 ? 45.067 12.861 -24.285 1.00 14.97 96 HIS A O 1
ATOM 740 N N . PRO A 1 97 ? 45.596 11.276 -25.819 1.00 13.56 97 PRO A N 1
ATOM 741 C CA . PRO A 1 97 ? 45.561 10.159 -24.871 1.00 15.18 97 PRO A CA 1
ATOM 742 C C . PRO A 1 97 ? 46.627 10.246 -23.771 1.00 15.44 97 PRO A C 1
ATOM 743 O O . PRO A 1 97 ? 46.637 9.451 -22.847 1.00 19.84 97 PRO A O 1
ATOM 747 N N . PHE A 1 98 ? 47.539 11.195 -23.892 1.00 11.85 98 PHE A N 1
ATOM 748 C CA . PHE A 1 98 ? 48.497 11.443 -22.842 1.00 6.98 98 PHE A CA 1
ATOM 749 C C . PHE A 1 98 ? 47.828 12.171 -21.699 1.00 9.16 98 PHE A C 1
ATOM 750 O O . PHE A 1 98 ? 48.429 12.322 -20.635 1.00 18.76 98 PHE A O 1
ATOM 758 N N . MET A 1 99 ? 46.679 12.788 -21.982 1.00 17.90 99 MET A N 1
ATOM 759 C CA . MET A 1 99 ? 45.800 13.349 -20.934 1.00 21.46 99 MET A CA 1
ATOM 760 C C . MET A 1 99 ? 44.971 12.235 -20.282 1.00 5.46 99 MET A C 1
ATOM 761 O O . MET A 1 99 ? 44.166 11.587 -20.940 1.00 10.17 99 MET A O 1
ATOM 766 N N . ARG A 1 100 ? 45.163 12.048 -18.984 1.00 8.71 100 ARG A N 1
ATOM 767 C CA . ARG A 1 100 ? 44.556 10.957 -18.249 1.00 14.04 100 ARG A CA 1
ATOM 768 C C . ARG A 1 100 ? 44.124 11.493 -16.895 1.00 16.54 100 ARG A C 1
ATOM 769 O O . ARG A 1 100 ? 44.770 12.380 -16.341 1.00 22.58 100 ARG A O 1
ATOM 777 N N . GLY A 1 101 ? 43.134 10.848 -16.297 1.00 9.91 101 GLY A N 1
ATOM 778 C CA . GLY A 1 101 ? 42.813 11.132 -14.905 1.00 7.77 101 GLY A CA 1
ATOM 779 C C . GLY A 1 101 ? 42.064 9.940 -14.346 1.00 12.72 101 GLY A C 1
ATOM 780 O O . GLY A 1 101 ? 41.789 8.967 -15.076 1.00 9.25 101 GLY A O 1
ATOM 781 N N . LYS A 1 102 ? 41.628 10.047 -13.097 1.00 14.86 102 LYS A N 1
ATOM 782 C CA . LYS A 1 102 ? 40.797 9.004 -12.544 1.00 16.90 102 LYS A CA 1
ATOM 783 C C . LYS A 1 102 ? 39.797 9.461 -11.502 1.00 18.34 102 LYS A C 1
ATOM 784 O O . LYS A 1 102 ? 40.020 10.446 -10.778 1.00 15.55 102 LYS A O 1
ATOM 790 N N . VAL A 1 103 ? 38.680 8.743 -11.461 1.00 22.05 103 VAL A N 1
ATOM 791 C CA . VAL A 1 103 ? 37.645 8.948 -10.463 1.00 30.95 103 VAL A CA 1
ATOM 792 C C . VAL A 1 103 ? 37.565 7.716 -9.564 1.00 11.67 103 VAL A C 1
ATOM 793 O O . VAL A 1 103 ? 37.421 6.596 -10.038 1.00 12.45 103 VAL A O 1
ATOM 797 N N . ILE A 1 104 ? 37.707 7.948 -8.268 1.00 12.60 104 ILE A N 1
ATOM 798 C CA . ILE A 1 104 ? 37.548 6.917 -7.268 1.00 39.67 104 ILE A CA 1
ATOM 799 C C . ILE A 1 104 ? 36.183 7.069 -6.633 1.00 17.55 104 ILE A C 1
ATOM 800 O O . ILE A 1 104 ? 35.851 8.127 -6.096 1.00 17.70 104 ILE A O 1
ATOM 805 N N . VAL A 1 105 ? 35.353 6.057 -6.832 1.00 34.24 105 VAL A N 1
ATOM 806 C CA . VAL A 1 105 ? 34.006 6.040 -6.300 1.00 17.42 105 VAL A CA 1
ATOM 807 C C . VAL A 1 105 ? 33.939 5.052 -5.147 1.00 19.75 105 VAL A C 1
ATOM 808 O O . VAL A 1 105 ? 34.343 3.894 -5.272 1.00 35.58 105 VAL A O 1
ATOM 812 N N . GLU A 1 106 ? 33.368 5.489 -4.043 1.00 34.96 106 GLU A N 1
ATOM 813 C CA . GLU A 1 106 ? 33.219 4.617 -2.901 1.00 59.58 106 GLU A CA 1
ATOM 814 C C . GLU A 1 106 ? 31.843 4.768 -2.250 1.00 16.61 106 GLU A C 1
ATOM 815 O O . GLU A 1 106 ? 31.730 4.643 -1.013 1.00 83.01 106 GLU A O 1
ATOM 822 N N . GLN B 1 1 ? 23.507 31.484 6.023 1.00 31.68 1 GLN B N 1
ATOM 823 C CA . GLN B 1 1 ? 23.608 31.859 4.584 1.00 30.06 1 GLN B CA 1
ATOM 824 C C . GLN B 1 1 ? 23.093 30.673 3.783 1.00 27.45 1 GLN B C 1
ATOM 825 O O . GLN B 1 1 ? 23.147 29.541 4.263 1.00 30.13 1 GLN B O 1
ATOM 831 N N . ASP B 1 2 ? 22.475 30.950 2.638 1.00 73.38 2 ASP B N 1
ATOM 832 C CA . ASP B 1 2 ? 21.543 30.006 2.020 1.00 61.31 2 ASP B CA 1
ATOM 833 C C . ASP B 1 2 ? 21.621 30.030 0.474 1.00 63.01 2 ASP B C 1
ATOM 834 O O . ASP B 1 2 ? 22.702 30.103 -0.123 1.00 33.65 2 ASP B O 1
ATOM 839 N N . LYS B 1 3 ? 20.455 29.962 -0.160 1.00 28.77 3 LYS B N 1
ATOM 840 C CA . LYS B 1 3 ? 20.307 30.203 -1.592 1.00 24.32 3 LYS B CA 1
ATOM 841 C C . LYS B 1 3 ? 20.116 31.711 -1.828 1.00 27.15 3 LYS B C 1
ATOM 842 O O . LYS B 1 3 ? 20.035 32.190 -2.968 1.00 12.01 3 LYS B O 1
ATOM 848 N N . ILE B 1 4 ? 19.981 32.444 -0.729 1.00 18.36 4 IL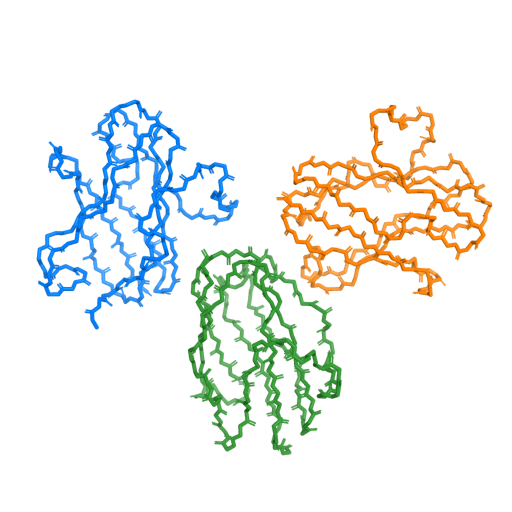E B N 1
ATOM 849 C CA . ILE B 1 4 ? 19.735 33.869 -0.774 1.00 34.68 4 ILE B CA 1
ATOM 850 C C . ILE B 1 4 ? 20.799 34.544 0.058 1.00 20.89 4 ILE B C 1
ATOM 851 O O . ILE B 1 4 ? 21.560 33.886 0.765 1.00 16.03 4 ILE B O 1
ATOM 856 N N . THR B 1 5 ? 20.920 35.849 -0.127 1.00 25.54 5 THR B N 1
ATOM 857 C CA . THR B 1 5 ? 21.803 36.666 0.682 1.00 23.45 5 THR B CA 1
ATOM 858 C C . THR B 1 5 ? 21.112 37.998 0.940 1.00 18.58 5 THR B C 1
ATOM 859 O O . THR B 1 5 ? 20.470 38.562 0.054 1.00 16.90 5 THR B O 1
ATOM 863 N N . VAL B 1 6 ? 21.054 38.360 2.211 1.00 26.56 6 VAL B N 1
ATOM 864 C CA . VAL B 1 6 ? 20.506 39.633 2.627 1.00 32.01 6 VAL B CA 1
ATOM 865 C C . VAL B 1 6 ? 21.703 40.573 2.833 1.00 25.15 6 VAL B C 1
ATOM 866 O O . VAL B 1 6 ? 22.519 40.372 3.740 1.00 48.82 6 VAL B O 1
ATOM 870 N N . THR B 1 7 ? 21.860 41.511 1.899 1.00 42.59 7 THR B N 1
ATOM 871 C CA . THR B 1 7 ? 23.004 42.418 1.860 1.00 18.91 7 THR B CA 1
ATOM 872 C C . THR B 1 7 ? 23.025 43.388 3.051 1.00 46.35 7 THR B C 1
ATOM 873 O O . THR B 1 7 ? 24.088 43.654 3.612 1.00 29.99 7 THR B O 1
ATOM 877 N N . SER B 1 8 ? 21.839 43.819 3.489 1.00 28.21 8 SER B N 1
ATOM 878 C CA . SER B 1 8 ? 21.647 44.493 4.781 1.00 34.41 8 SER B CA 1
ATOM 879 C C . SER B 1 8 ? 20.489 43.833 5.567 1.00 42.09 8 SER B C 1
ATOM 880 O O . SER B 1 8 ? 19.372 43.706 5.068 1.00 30.45 8 SER B O 1
ATOM 883 N N . GLU B 1 9 ? 20.743 43.408 6.795 1.00 23.13 9 GLU B N 1
ATOM 884 C CA . GLU B 1 9 ? 19.679 42.814 7.595 1.00 30.84 9 GLU B CA 1
ATOM 885 C C . GLU B 1 9 ? 18.704 43.862 8.158 1.00 35.27 9 GLU B C 1
ATOM 886 O O . GLU B 1 9 ? 17.509 43.595 8.347 1.00 29.05 9 GLU B O 1
ATOM 892 N N . LYS B 1 10 ? 19.209 45.062 8.412 1.00 23.90 10 LYS B N 1
ATOM 893 C CA . LYS B 1 10 ? 18.344 46.173 8.777 1.00 23.04 10 LYS B CA 1
ATOM 894 C C . LYS B 1 10 ? 17.587 46.597 7.511 1.00 21.04 10 LYS B C 1
ATOM 895 O O . LYS B 1 10 ? 18.056 46.337 6.408 1.00 24.47 10 LYS B O 1
ATOM 901 N N . PRO B 1 11 ? 16.321 47.051 7.654 1.00 18.79 11 PRO B N 1
ATOM 902 C CA . PRO B 1 11 ? 15.690 47.739 6.528 1.00 20.81 11 PRO B CA 1
ATOM 903 C C . PRO B 1 11 ? 16.421 49.036 6.211 1.00 19.38 11 PRO B C 1
ATOM 904 O O . PRO B 1 11 ? 17.036 49.655 7.082 1.00 23.31 11 PRO B O 1
ATOM 908 N N . VAL B 1 12 ? 16.427 49.406 4.947 1.00 21.27 12 VAL B N 1
ATOM 909 C CA . VAL B 1 12 ? 17.048 50.651 4.563 1.00 12.65 12 VAL B CA 1
ATOM 910 C C . VAL B 1 12 ? 15.964 51.607 4.065 1.00 26.53 12 VAL B C 1
ATOM 911 O O . VAL B 1 12 ? 14.780 51.315 4.178 1.00 22.41 12 VAL B O 1
ATOM 915 N N . ALA B 1 13 ? 16.361 52.786 3.611 1.00 31.05 13 ALA B N 1
ATOM 916 C CA . ALA B 1 13 ? 15.398 53.778 3.164 1.00 25.13 13 ALA B CA 1
ATOM 917 C C . ALA B 1 13 ? 15.044 53.456 1.736 1.00 14.40 13 ALA B C 1
ATOM 918 O O . ALA B 1 13 ? 15.870 52.909 1.002 1.00 27.71 13 ALA B O 1
ATOM 920 N N . ALA B 1 14 ? 13.803 53.762 1.359 1.00 24.69 14 ALA B N 1
ATOM 921 C CA . ALA B 1 14 ? 13.345 53.652 -0.024 1.00 18.99 14 ALA B CA 1
ATOM 922 C C . ALA B 1 14 ? 14.225 54.480 -0.969 1.00 9.13 14 ALA B C 1
ATOM 923 O O . ALA B 1 14 ? 14.315 54.210 -2.168 1.00 23.67 14 ALA B O 1
ATOM 925 N N . ALA B 1 15 ? 14.917 55.461 -0.406 1.00 35.36 15 ALA B N 1
ATOM 926 C CA . ALA B 1 15 ? 15.845 56.270 -1.175 1.00 26.39 15 ALA B CA 1
ATOM 927 C C . ALA B 1 15 ? 17.055 55.466 -1.673 1.00 31.33 15 ALA B C 1
ATOM 928 O O . ALA B 1 15 ? 17.657 55.807 -2.695 1.00 35.58 15 ALA B O 1
ATOM 930 N N . ASP B 1 16 ? 17.383 54.380 -0.974 1.00 33.23 16 ASP B N 1
ATOM 931 C CA . ASP B 1 16 ? 18.525 53.539 -1.333 1.00 19.64 16 ASP B CA 1
ATOM 932 C C . ASP B 1 16 ? 18.176 52.466 -2.362 1.00 15.78 16 ASP B C 1
ATOM 933 O O . ASP B 1 16 ? 19.050 51.751 -2.836 1.00 39.08 16 ASP B O 1
ATOM 938 N N . VAL B 1 17 ? 16.913 52.404 -2.762 1.00 27.69 17 VAL B N 1
ATOM 939 C CA . VAL B 1 17 ? 16.493 51.527 -3.848 1.00 19.86 17 VAL B CA 1
ATOM 940 C C . VAL B 1 17 ? 16.872 52.145 -5.197 1.00 41.90 17 VAL B C 1
ATOM 941 O O . VAL B 1 17 ? 16.801 53.363 -5.378 1.00 33.77 17 VAL B O 1
ATOM 945 N N . PRO B 1 18 ? 17.435 51.332 -6.100 1.00 35.66 18 PRO B N 1
ATOM 946 C CA . PRO B 1 18 ? 17.814 51.842 -7.418 1.00 17.71 18 PRO B CA 1
ATOM 947 C C . PRO B 1 18 ? 16.671 51.822 -8.428 1.00 24.20 18 PRO B C 1
ATOM 948 O O . PRO B 1 18 ? 15.704 51.085 -8.261 1.00 36.62 18 PRO B O 1
ATOM 952 N N . ALA B 1 19 ? 16.887 52.483 -9.563 1.00 44.14 19 ALA B N 1
ATOM 953 C CA . ALA B 1 19 ? 15.852 52.668 -10.581 1.00 32.49 19 ALA B CA 1
ATOM 954 C C . ALA B 1 19 ? 15.710 51.482 -11.551 1.00 45.68 19 ALA B C 1
ATOM 955 O O . ALA B 1 19 ? 14.730 51.375 -12.293 1.00 53.48 19 ALA B O 1
ATOM 957 N N . ASP B 1 20 ? 16.757 50.672 -11.637 1.00 37.61 20 ASP B N 1
ATOM 958 C CA . ASP B 1 20 ? 16.706 49.431 -12.406 1.00 77.65 20 ASP B CA 1
ATOM 959 C C . ASP B 1 20 ? 15.823 48.443 -11.637 1.00 51.27 20 ASP B C 1
ATOM 960 O O . ASP B 1 20 ? 15.018 47.724 -12.229 1.00 61.88 20 ASP B O 1
ATOM 965 N N . ALA B 1 21 ? 15.845 48.594 -10.313 1.00 68.18 21 ALA B N 1
ATOM 966 C CA . ALA B 1 21 ? 15.443 47.564 -9.363 1.00 21.83 21 ALA B CA 1
ATOM 967 C C . ALA B 1 21 ? 14.122 46.871 -9.683 1.00 34.97 21 ALA B C 1
ATOM 968 O O . ALA B 1 21 ? 13.230 47.445 -10.305 1.00 41.07 21 ALA B O 1
ATOM 970 N N . VAL B 1 22 ? 14.003 45.630 -9.227 1.00 36.41 22 VAL B N 1
ATOM 971 C CA . VAL B 1 22 ? 12.730 44.931 -9.220 1.00 15.48 22 VAL B CA 1
ATOM 972 C C . VAL B 1 22 ? 12.136 45.150 -7.826 1.00 29.27 22 VAL B C 1
ATOM 973 O O . VAL B 1 22 ? 12.737 44.742 -6.834 1.00 22.11 22 VAL B O 1
ATOM 977 N N . VAL B 1 23 ? 10.997 45.844 -7.753 1.00 17.93 23 VAL B N 1
ATOM 978 C CA . VAL B 1 23 ? 10.433 46.277 -6.471 1.00 21.35 23 VAL B CA 1
ATOM 979 C C . VAL B 1 23 ? 8.990 45.815 -6.292 1.00 6.09 23 VAL B C 1
ATOM 980 O O . VAL B 1 23 ? 8.211 45.739 -7.238 1.00 20.04 23 VAL B O 1
ATOM 984 N N . VAL B 1 24 ? 8.728 45.267 -5.121 1.00 14.43 24 VAL B N 1
ATOM 985 C CA . VAL B 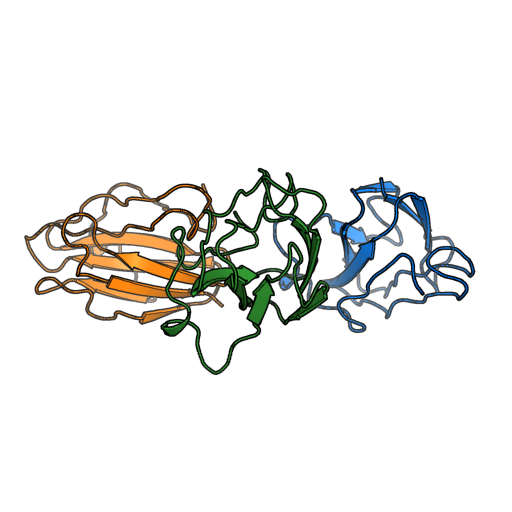1 24 ? 7.402 44.840 -4.756 1.00 21.38 24 VAL B CA 1
ATOM 986 C C . VAL B 1 24 ? 6.937 45.825 -3.692 1.00 12.48 24 VAL B C 1
ATOM 987 O O . VAL B 1 24 ? 7.613 46.013 -2.698 1.00 12.58 24 VAL B O 1
ATOM 991 N N . GLY B 1 25 ? 5.835 46.522 -3.936 1.00 15.52 25 GLY B N 1
ATOM 992 C CA . GLY B 1 25 ? 5.306 47.414 -2.915 1.00 8.42 25 GLY B CA 1
ATOM 993 C C . GLY B 1 25 ? 4.357 46.725 -1.939 1.00 10.93 25 GLY B C 1
ATOM 994 O O . GLY B 1 25 ? 3.817 45.672 -2.225 1.00 8.73 25 GLY B O 1
ATOM 995 N N . ILE B 1 26 ? 4.258 47.255 -0.731 1.00 11.14 26 ILE B N 1
ATOM 996 C CA . ILE B 1 26 ? 3.415 46.679 0.292 1.00 7.64 26 ILE B CA 1
ATOM 997 C C . ILE B 1 26 ? 2.492 47.799 0.730 1.00 15.40 26 ILE B C 1
ATOM 998 O O . ILE B 1 26 ? 2.944 48.873 1.120 1.00 18.53 26 ILE B O 1
ATOM 1003 N N . GLU B 1 27 ? 1.201 47.591 0.519 1.00 10.74 27 GLU B N 1
ATOM 1004 C CA . GLU B 1 27 ? 0.202 48.569 0.891 1.00 10.26 27 GLU B CA 1
ATOM 1005 C C . GLU B 1 27 ? -1.113 47.837 1.188 1.00 12.31 27 GLU B C 1
ATOM 1006 O O . GLU B 1 27 ? -1.362 46.774 0.643 1.00 13.70 27 GLU B O 1
ATOM 1012 N N . LYS B 1 28 ? -1.824 48.302 2.212 1.00 18.70 28 LYS B N 1
ATOM 1013 C CA . LYS B 1 28 ? -3.152 47.803 2.551 1.00 10.43 28 LYS B CA 1
ATOM 1014 C C . LYS B 1 28 ? -3.111 46.318 2.846 1.00 12.31 28 LYS B C 1
ATOM 1015 O O . LYS B 1 28 ? -3.904 45.549 2.308 1.00 23.53 28 LYS B O 1
ATOM 1021 N N . MET B 1 29 ? -2.113 45.914 3.623 1.00 19.66 29 MET B N 1
ATOM 1022 C CA . MET B 1 29 ? -2.002 44.552 4.117 1.00 14.92 29 MET B CA 1
ATOM 1023 C C . MET B 1 29 ? -1.844 43.547 2.978 1.00 8.46 29 MET B C 1
ATOM 1024 O O . MET B 1 29 ? -2.409 42.453 3.050 1.00 11.78 29 MET B O 1
ATOM 1029 N N . LYS B 1 30 ? -1.131 43.905 1.915 1.00 8.94 30 LYS B N 1
ATOM 1030 C CA . LYS B 1 30 ? -0.834 42.918 0.866 1.00 19.17 30 LYS B CA 1
ATOM 1031 C C . LYS B 1 30 ? 0.405 43.304 0.105 1.00 16.06 30 LYS B C 1
ATOM 1032 O O . LYS B 1 30 ? 0.808 44.464 0.123 1.00 11.15 30 LYS B O 1
ATOM 1038 N N . TYR B 1 31 ? 1.014 42.303 -0.524 1.00 11.47 31 TYR B N 1
ATOM 1039 C CA . TYR B 1 31 ? 2.106 42.499 -1.461 1.00 2.30 31 TYR B CA 1
ATOM 1040 C C . TYR B 1 31 ? 1.491 42.801 -2.796 1.00 15.97 31 TYR B C 1
ATOM 1041 O O . TYR B 1 31 ? 0.797 41.974 -3.359 1.00 16.54 31 TYR B O 1
ATOM 1050 N N . LEU B 1 32 ? 1.855 43.941 -3.357 1.00 16.86 32 LEU B N 1
ATOM 1051 C CA . LEU B 1 32 ? 1.143 44.486 -4.486 1.00 6.01 32 LEU B CA 1
ATOM 1052 C C . LEU B 1 32 ? 1.474 43.731 -5.769 1.00 20.13 32 LEU B C 1
ATOM 1053 O O . LEU B 1 32 ? 0.668 43.678 -6.694 1.00 12.94 32 LEU B O 1
ATOM 1058 N N . THR B 1 33 ? 2.666 43.156 -5.830 1.00 20.71 33 THR B N 1
ATOM 1059 C CA . THR B 1 33 ? 3.056 42.303 -6.950 1.00 13.85 33 THR B CA 1
ATOM 1060 C C . THR B 1 33 ? 3.442 40.909 -6.440 1.00 22.02 33 THR B C 1
ATOM 1061 O O . THR B 1 33 ? 4.565 40.721 -5.965 1.00 19.14 33 THR B O 1
ATOM 1065 N N . PRO B 1 34 ? 2.466 39.971 -6.372 1.00 21.90 34 PRO B N 1
ATOM 1066 C CA . PRO B 1 34 ? 2.578 38.780 -5.517 1.00 19.48 34 PRO B CA 1
ATOM 1067 C C . PRO B 1 34 ? 3.423 37.681 -6.175 1.00 18.12 34 PRO B C 1
ATOM 1068 O O . PRO B 1 34 ? 3.846 36.742 -5.518 1.00 14.94 34 PRO B O 1
ATOM 1072 N N . GLU B 1 35 ? 3.697 37.835 -7.464 1.00 16.26 35 GLU B N 1
ATOM 1073 C CA . GLU B 1 35 ? 4.675 37.003 -8.151 1.00 24.92 35 GLU B CA 1
ATOM 1074 C C . GLU B 1 35 ? 5.607 37.842 -9.027 1.00 26.27 35 GLU B C 1
ATOM 1075 O O . GLU B 1 35 ? 5.167 38.658 -9.844 1.00 21.17 35 GLU B O 1
ATOM 1081 N N . VAL B 1 36 ? 6.901 37.635 -8.844 1.00 21.97 36 VAL B N 1
ATOM 1082 C CA . VAL B 1 36 ? 7.901 38.292 -9.668 1.00 31.22 36 VAL B CA 1
ATOM 1083 C C . VAL B 1 36 ? 8.880 37.201 -10.087 1.00 44.87 36 VAL B C 1
ATOM 1084 O O . VAL B 1 36 ? 9.071 36.225 -9.366 1.00 18.03 36 VAL B O 1
ATOM 1088 N N . THR B 1 37 ? 9.434 37.318 -11.284 1.00 15.32 37 THR B N 1
ATOM 1089 C CA . THR B 1 37 ? 10.349 36.308 -11.767 1.00 33.43 37 THR B CA 1
ATOM 1090 C C . THR B 1 37 ? 11.622 36.987 -12.241 1.00 20.01 37 THR B C 1
ATOM 1091 O O . THR B 1 37 ? 11.568 38.024 -12.899 1.00 39.65 37 THR B O 1
ATOM 1095 N N . ILE B 1 38 ? 12.725 36.586 -11.620 1.00 39.85 38 ILE B N 1
ATOM 1096 C CA . ILE B 1 38 ? 14.023 37.193 -11.864 1.00 19.51 38 ILE B CA 1
ATOM 1097 C C . ILE B 1 38 ? 15.015 36.139 -12.359 1.00 21.35 38 ILE B C 1
ATOM 1098 O O . ILE B 1 38 ? 14.673 34.966 -12.510 1.00 15.65 38 ILE B O 1
ATOM 1103 N N . LYS B 1 39 ? 16.234 36.572 -12.652 1.00 21.28 39 LYS B N 1
ATOM 1104 C CA . LYS B 1 39 ? 17.313 35.652 -12.962 1.00 17.35 39 LYS B CA 1
ATOM 1105 C C . LYS B 1 39 ? 18.133 35.503 -11.693 1.00 12.50 39 LYS B C 1
ATOM 1106 O O . LYS B 1 39 ? 18.039 36.344 -10.806 1.00 36.11 39 LYS B O 1
ATOM 1112 N N . ALA B 1 40 ? 18.889 34.412 -11.577 1.00 24.28 40 ALA B N 1
ATOM 1113 C CA . ALA B 1 40 ? 19.702 34.184 -10.389 1.00 30.12 40 ALA B CA 1
ATOM 1114 C C . ALA B 1 40 ? 20.829 35.218 -10.315 1.00 49.11 40 ALA B C 1
ATOM 1115 O O . ALA B 1 40 ? 21.340 35.661 -11.344 1.00 23.21 40 ALA B O 1
ATOM 1117 N N . GLY B 1 41 ? 21.144 35.668 -9.103 1.00 20.58 41 GLY B N 1
ATOM 1118 C CA . GLY B 1 41 ? 22.078 36.768 -8.923 1.00 33.45 41 GLY B CA 1
ATOM 1119 C C . GLY B 1 41 ? 21.402 38.124 -8.786 1.00 12.60 41 GLY B C 1
ATOM 1120 O O . GLY B 1 41 ? 21.999 39.081 -8.302 1.00 20.97 41 GLY B O 1
ATOM 1121 N N . GLU B 1 42 ? 20.115 38.163 -9.098 1.00 25.36 42 GLU B N 1
ATOM 1122 C CA . GLU B 1 42 ? 19.325 39.378 -9.074 1.00 13.60 42 GLU B CA 1
ATOM 1123 C C . GLU B 1 42 ? 18.697 39.609 -7.683 1.00 21.06 42 GLU B C 1
ATOM 1124 O O . GLU B 1 42 ? 18.448 38.665 -6.935 1.00 13.06 42 GLU B O 1
ATOM 1130 N N . THR B 1 43 ? 18.420 40.871 -7.364 1.00 17.68 43 THR B N 1
ATOM 1131 C CA . THR B 1 43 ? 17.919 41.291 -6.047 1.00 19.38 43 THR B CA 1
ATOM 1132 C C . THR B 1 43 ? 16.465 41.794 -6.169 1.00 22.10 43 THR B C 1
ATOM 1133 O O . THR B 1 43 ? 16.099 42.447 -7.145 1.00 18.70 43 THR B O 1
ATOM 1137 N N . VAL B 1 44 ? 15.611 41.402 -5.242 1.00 13.35 44 VAL B N 1
ATOM 1138 C CA . VAL B 1 44 ? 14.256 41.929 -5.233 1.00 11.15 44 VAL B CA 1
ATOM 1139 C C . VAL B 1 44 ? 14.190 42.909 -4.081 1.00 21.96 44 VAL B C 1
ATOM 1140 O O . VAL B 1 44 ? 14.877 42.705 -3.086 1.00 12.51 44 VAL B O 1
ATOM 1144 N N . TYR B 1 45 ? 13.514 44.042 -4.281 1.00 17.90 45 TYR B N 1
ATOM 1145 C CA . TYR B 1 45 ? 13.332 45.025 -3.213 1.00 16.86 45 TYR B CA 1
ATOM 1146 C C . TYR B 1 45 ? 11.852 45.130 -2.824 1.00 7.12 45 TYR B C 1
ATOM 1147 O O . TYR B 1 45 ? 10.982 45.139 -3.686 1.00 13.42 45 TYR B O 1
ATOM 1156 N N . TRP B 1 46 ? 11.571 45.096 -1.528 1.00 13.14 46 TRP B N 1
ATOM 1157 C CA . TRP B 1 46 ? 10.225 45.316 -1.030 1.00 10.54 46 TRP B CA 1
ATO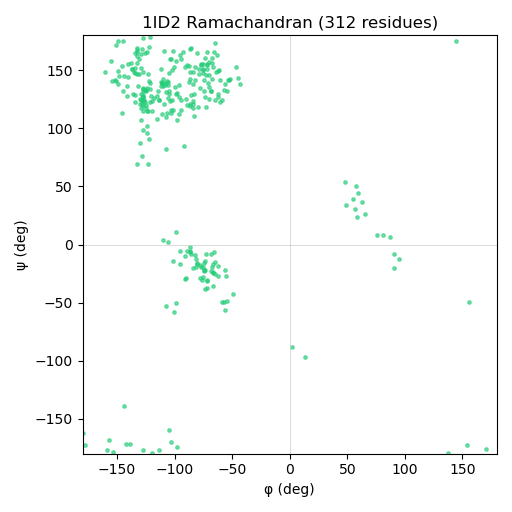M 1158 C C . TRP B 1 46 ? 10.241 46.704 -0.420 1.00 12.71 46 TRP B C 1
ATOM 1159 O O . TRP B 1 46 ? 11.242 47.116 0.162 1.00 11.09 46 TRP B O 1
ATOM 1170 N N . VAL B 1 47 ? 9.197 47.473 -0.674 1.00 14.51 47 VAL B N 1
ATOM 1171 C CA . VAL B 1 47 ? 9.088 48.807 -0.106 1.00 16.79 47 VAL B CA 1
ATOM 1172 C C . VAL B 1 47 ? 7.764 48.876 0.624 1.00 10.53 47 VAL B C 1
ATOM 1173 O O . VAL B 1 47 ? 6.708 48.727 0.019 1.00 12.23 47 VAL B O 1
ATOM 1177 N N . ASN B 1 48 ? 7.814 49.138 1.923 1.00 8.75 48 ASN B N 1
ATOM 1178 C CA . ASN B 1 48 ? 6.599 49.282 2.707 1.00 8.51 48 ASN B CA 1
ATOM 1179 C C . ASN B 1 48 ? 6.048 50.706 2.586 1.00 18.43 48 ASN B C 1
ATOM 1180 O O . ASN B 1 48 ? 6.737 51.699 2.912 1.00 9.99 48 ASN B O 1
ATOM 1185 N N . GLY B 1 49 ? 4.845 50.799 2.041 1.00 10.71 49 GLY B N 1
ATOM 1186 C CA . GLY B 1 49 ? 4.182 52.067 1.879 1.00 3.62 49 GLY B CA 1
ATOM 1187 C C . GLY B 1 49 ? 3.364 52.547 3.060 1.00 8.45 49 GLY B C 1
ATOM 1188 O O . GLY B 1 49 ? 2.847 53.652 3.009 1.00 20.89 49 GLY B O 1
ATOM 1189 N N . GLU B 1 50 ? 3.208 51.742 4.108 1.00 7.71 50 GLU B N 1
ATOM 1190 C CA . GLU B 1 50 ? 2.293 52.111 5.184 1.00 6.99 50 GLU B CA 1
ATOM 1191 C C . GLU B 1 50 ? 2.922 51.938 6.551 1.00 6.60 50 GLU B C 1
ATOM 1192 O O . GLU B 1 50 ? 4.023 51.398 6.669 1.00 8.48 50 GLU B O 1
ATOM 1198 N N . VAL B 1 51 ? 2.265 52.486 7.567 1.00 16.13 51 VAL B N 1
ATOM 1199 C CA . VAL B 1 51 ? 2.775 52.439 8.935 1.00 7.69 51 VAL B CA 1
ATOM 1200 C C . VAL B 1 51 ? 2.654 51.080 9.613 1.00 13.67 51 VAL B C 1
ATOM 1201 O O . VAL B 1 51 ? 3.307 50.834 10.632 1.00 20.27 51 VAL B O 1
ATOM 1205 N N . MET B 1 52 ? 1.747 50.239 9.131 1.00 9.24 52 MET B N 1
ATOM 1206 C CA . MET B 1 52 ? 1.693 48.862 9.597 1.00 8.53 52 MET B CA 1
ATOM 1207 C C . MET B 1 52 ? 3.024 48.198 9.262 1.00 11.02 52 MET B C 1
ATOM 1208 O O . MET B 1 52 ? 3.420 48.195 8.100 1.00 18.35 52 MET B O 1
ATOM 1213 N N . PRO B 1 53 ? 3.747 47.656 10.273 1.00 13.65 53 PRO B N 1
ATOM 1214 C CA . PRO B 1 53 ? 4.988 46.935 9.960 1.00 12.41 53 PRO B CA 1
ATOM 1215 C C . PRO B 1 53 ? 4.737 45.605 9.267 1.00 14.06 53 PRO B C 1
ATOM 1216 O O . PRO B 1 53 ? 3.784 44.898 9.582 1.00 13.85 53 PRO B O 1
ATOM 1220 N N . HIS B 1 54 ? 5.563 45.321 8.270 1.00 5.78 54 HIS B N 1
ATOM 1221 C CA . HIS B 1 54 ? 5.458 44.139 7.436 1.00 5.67 54 HIS B CA 1
ATOM 1222 C C . HIS B 1 54 ? 6.900 43.646 7.273 1.00 8.32 54 HIS B C 1
ATOM 1223 O O . HIS B 1 54 ? 7.834 44.434 7.359 1.00 14.31 54 HIS B O 1
ATOM 1230 N N . ASN B 1 55 ? 7.080 42.366 6.978 1.00 13.14 55 ASN B N 1
ATOM 1231 C CA . ASN B 1 55 ? 8.396 41.872 6.616 1.00 7.94 55 ASN B CA 1
ATOM 1232 C C . ASN B 1 55 ? 8.247 40.840 5.533 1.00 10.22 55 ASN B C 1
ATOM 1233 O O . ASN B 1 55 ? 7.223 40.809 4.855 1.00 5.32 55 ASN B O 1
ATOM 1238 N N . VAL B 1 56 ? 9.349 40.168 5.217 1.00 12.59 56 VAL B N 1
ATOM 1239 C CA . VAL B 1 56 ? 9.299 38.991 4.373 1.00 9.21 56 VAL B CA 1
ATOM 1240 C C . VAL B 1 56 ? 10.023 37.799 5.040 1.00 22.42 56 VAL B C 1
ATOM 1241 O O . VAL B 1 56 ? 11.048 37.968 5.728 1.00 15.97 56 VAL B O 1
ATOM 1245 N N . ALA B 1 57 ? 9.339 36.651 5.024 1.00 6.71 57 ALA B N 1
ATOM 1246 C CA . ALA B 1 57 ? 9.726 35.458 5.786 1.00 2.00 57 ALA B CA 1
ATOM 1247 C C . ALA B 1 57 ? 9.561 34.227 4.884 1.00 12.64 57 ALA B C 1
ATOM 1248 O O . ALA B 1 57 ? 8.827 34.285 3.888 1.00 11.51 57 ALA B O 1
ATOM 1250 N N . PHE B 1 58 ? 10.376 33.195 5.126 1.00 14.01 58 PHE B N 1
ATOM 1251 C CA . PHE B 1 58 ? 10.313 31.936 4.374 1.00 20.43 58 PHE B CA 1
ATOM 1252 C C . PHE B 1 58 ? 10.306 30.781 5.365 1.00 7.65 58 PHE B C 1
ATOM 1253 O O . PHE B 1 58 ? 11.021 30.813 6.362 1.00 16.35 58 PHE B O 1
ATOM 1261 N N . LYS B 1 59 ? 9.446 29.797 5.123 1.00 14.85 59 LYS B N 1
ATOM 1262 C CA . LYS B 1 59 ? 9.373 28.601 5.964 1.00 14.17 59 LYS B CA 1
ATOM 1263 C C . LYS B 1 59 ? 10.601 27.744 5.716 1.00 28.73 59 LYS B C 1
ATOM 1264 O O . LYS B 1 59 ? 11.381 28.021 4.795 1.00 14.43 59 LYS B O 1
ATOM 1270 N N . LYS B 1 60 ? 10.830 26.789 6.613 1.00 21.17 60 LYS B N 1
ATOM 1271 C CA . LYS B 1 60 ? 11.854 25.760 6.422 1.00 23.43 60 LYS B CA 1
ATOM 1272 C C . LYS B 1 60 ? 11.833 25.164 5.014 1.00 12.71 60 LYS B C 1
ATOM 1273 O O . LYS B 1 60 ? 10.769 24.855 4.463 1.00 15.26 60 LYS B O 1
ATOM 1279 N N . GLY B 1 61 ? 13.008 24.864 4.497 1.00 9.53 61 GLY B N 1
ATOM 1280 C CA . GLY B 1 61 ? 13.060 24.078 3.287 1.00 11.77 61 GLY B CA 1
ATOM 1281 C C . GLY B 1 61 ? 12.838 24.866 2.021 1.00 10.16 61 GLY B C 1
ATOM 1282 O O . GLY B 1 61 ? 12.724 24.282 0.953 1.00 9.19 61 GLY B O 1
ATOM 1283 N N . ILE B 1 62 ? 12.796 26.187 2.117 1.00 21.21 62 ILE B N 1
ATOM 1284 C CA . ILE B 1 62 ? 12.598 27.014 0.925 1.00 18.51 62 ILE B CA 1
ATOM 1285 C C . ILE B 1 62 ? 13.876 27.773 0.479 1.00 29.79 62 ILE B C 1
ATOM 1286 O O . ILE B 1 62 ? 14.299 27.649 -0.671 1.00 18.38 62 ILE B O 1
ATOM 1291 N N . VAL B 1 63 ? 14.506 28.517 1.391 1.00 17.90 63 VAL B N 1
ATOM 1292 C CA . VAL B 1 63 ? 15.751 29.221 1.085 1.00 23.06 63 VAL B CA 1
ATOM 1293 C C . VAL B 1 63 ? 16.912 28.429 1.655 1.00 17.06 63 VAL B C 1
ATOM 1294 O O . VAL B 1 63 ? 18.066 28.654 1.295 1.00 47.48 63 VAL B O 1
ATOM 1298 N N . GLY B 1 64 ? 16.581 27.479 2.520 1.00 35.68 64 GLY B N 1
ATOM 1299 C CA . GLY B 1 64 ? 17.576 26.605 3.104 1.00 28.24 64 GLY B CA 1
ATOM 1300 C C . GLY B 1 64 ? 16.879 25.644 4.037 1.00 49.64 64 GLY B C 1
ATOM 1301 O O . GLY B 1 64 ? 15.649 25.520 4.001 1.00 34.77 64 GLY B O 1
ATOM 1302 N N . GLU B 1 65 ? 17.644 25.014 4.924 1.00 27.84 65 GLU B N 1
ATOM 1303 C CA . GLU B 1 65 ? 17.082 23.974 5.777 1.00 29.53 65 GLU B CA 1
ATOM 1304 C C . GLU B 1 65 ? 16.279 24.554 6.936 1.00 25.10 65 GLU B C 1
ATOM 1305 O O . GLU B 1 65 ? 15.180 24.074 7.234 1.00 34.46 65 GLU B O 1
ATOM 1311 N N . ASP B 1 66 ? 16.677 25.749 7.358 1.00 22.69 66 ASP B N 1
ATOM 1312 C CA . ASP B 1 66 ? 15.959 26.462 8.403 1.00 29.42 66 ASP B CA 1
ATOM 1313 C C . ASP B 1 66 ? 15.119 27.596 7.827 1.00 19.55 66 ASP B C 1
ATOM 1314 O O . ASP B 1 66 ? 15.272 27.971 6.653 1.00 21.51 66 ASP B O 1
ATOM 1319 N N . ALA B 1 67 ? 14.129 28.020 8.606 1.00 35.52 67 ALA B N 1
ATOM 1320 C CA . ALA B 1 67 ? 13.299 29.163 8.251 1.00 28.56 67 ALA B CA 1
ATOM 1321 C C . ALA B 1 67 ? 14.095 30.481 8.279 1.00 35.82 67 ALA B C 1
ATOM 1322 O O . ALA B 1 67 ? 15.175 30.568 8.880 1.00 25.27 67 ALA B O 1
ATOM 1324 N N . PHE B 1 68 ? 13.606 31.463 7.529 1.00 22.19 68 PHE B N 1
ATOM 1325 C CA . PHE B 1 68 ? 14.201 32.801 7.481 1.00 13.42 68 PHE B CA 1
ATOM 1326 C C . PHE B 1 68 ? 13.117 33.839 7.845 1.00 25.88 68 PHE B C 1
ATOM 1327 O O . PHE B 1 68 ? 11.961 33.751 7.399 1.00 19.06 68 PHE B O 1
ATOM 1335 N N . ARG B 1 69 ? 13.465 34.788 8.703 1.00 17.87 69 ARG B N 1
ATOM 1336 C CA . ARG B 1 69 ? 12.557 35.878 9.002 1.00 8.51 69 ARG B CA 1
ATOM 1337 C C . ARG B 1 69 ? 13.251 37.225 8.859 1.00 24.88 69 ARG B C 1
ATOM 1338 O O . ARG B 1 69 ? 14.127 37.555 9.657 1.00 20.42 69 ARG B O 1
ATOM 1346 N N . GLY B 1 70 ? 12.914 37.956 7.796 1.00 15.95 70 GLY B N 1
ATOM 1347 C CA . GLY B 1 70 ? 13.493 39.268 7.591 1.00 12.71 70 GLY B CA 1
ATOM 1348 C C . GLY B 1 70 ? 13.067 40.244 8.671 1.00 19.65 70 GLY B C 1
ATOM 1349 O O . GLY B 1 70 ? 12.067 40.019 9.358 1.00 23.51 70 GLY B O 1
ATOM 1350 N N . GLU B 1 71 ? 13.751 41.381 8.764 1.00 14.58 71 GLU B N 1
ATOM 1351 C CA . GLU B 1 71 ? 13.397 42.409 9.756 1.00 24.20 71 GLU B CA 1
ATOM 1352 C C . GLU B 1 71 ? 12.134 43.211 9.381 1.00 18.91 71 GLU B C 1
ATOM 1353 O O . GLU B 1 71 ? 11.834 43.368 8.198 1.00 30.01 71 GLU B O 1
ATOM 1359 N N . MET B 1 72 ? 11.392 43.705 10.374 1.00 19.08 72 MET B N 1
ATOM 1360 C CA . MET B 1 72 ? 10.195 44.510 10.092 1.00 21.67 72 MET B CA 1
ATOM 1361 C C . MET B 1 72 ? 10.528 45.829 9.391 1.00 23.67 72 MET B C 1
ATOM 1362 O O . MET B 1 72 ? 11.267 46.647 9.943 1.00 20.29 72 MET B O 1
ATOM 1367 N N . MET B 1 73 ? 9.923 46.066 8.224 1.00 14.45 73 MET B N 1
ATOM 1368 C CA . MET B 1 73 ? 9.852 47.423 7.649 1.00 14.35 73 MET B CA 1
ATOM 1369 C C . MET B 1 73 ? 8.687 48.229 8.215 1.00 15.30 73 MET B C 1
ATOM 1370 O O . MET B 1 73 ? 7.545 47.754 8.270 1.00 13.45 73 MET B O 1
ATOM 1375 N N . THR B 1 74 ? 8.944 49.499 8.502 1.00 21.75 74 THR B N 1
ATOM 1376 C CA . THR B 1 74 ? 7.866 50.466 8.697 1.00 15.68 74 THR B CA 1
ATOM 1377 C C . THR B 1 74 ? 7.725 51.349 7.447 1.00 14.29 74 THR B C 1
ATOM 1378 O O . THR B 1 74 ? 8.342 51.067 6.408 1.00 13.78 74 THR B O 1
ATOM 1382 N N . LYS B 1 75 ? 6.930 52.408 7.549 1.00 11.73 75 LYS B N 1
ATOM 1383 C CA . LYS B 1 75 ? 6.537 53.180 6.379 1.00 18.74 75 LYS B CA 1
ATOM 1384 C C . LYS B 1 75 ? 7.752 53.700 5.628 1.00 15.09 75 LYS B C 1
ATOM 1385 O O . LYS B 1 75 ? 8.715 54.149 6.238 1.00 13.25 75 LYS B O 1
ATOM 1391 N N . ASP B 1 76 ? 7.742 53.532 4.313 1.00 15.45 76 ASP B N 1
ATOM 1392 C CA . ASP B 1 76 ? 8.833 53.994 3.450 1.00 24.30 76 ASP B CA 1
ATOM 1393 C C . ASP B 1 76 ? 10.226 53.417 3.773 1.00 42.67 76 ASP B C 1
ATOM 1394 O O . ASP B 1 76 ? 11.258 54.006 3.436 1.00 23.94 76 ASP B O 1
ATOM 1399 N N . GLN B 1 77 ? 10.259 52.258 4.415 1.00 16.12 77 GLN B N 1
ATOM 1400 C CA . GLN B 1 77 ? 11.481 51.488 4.499 1.00 16.51 77 GLN B CA 1
ATOM 1401 C C . GLN B 1 77 ? 11.514 50.435 3.398 1.00 12.19 77 GLN B C 1
ATOM 1402 O O . GLN B 1 77 ? 10.496 50.188 2.757 1.00 11.74 77 GLN B O 1
ATOM 1408 N N . ALA B 1 78 ? 12.700 49.894 3.127 1.00 17.71 78 ALA B N 1
ATOM 1409 C CA . ALA B 1 78 ? 12.890 48.905 2.076 1.00 14.05 78 ALA B CA 1
ATOM 1410 C C . ALA B 1 78 ? 13.713 47.714 2.567 1.00 12.64 78 ALA B C 1
ATOM 1411 O O . ALA B 1 78 ? 14.418 47.810 3.570 1.00 12.04 78 ALA B O 1
ATOM 1413 N N . TYR B 1 79 ? 13.548 46.573 1.895 1.00 18.62 79 TYR B N 1
ATOM 1414 C CA . TYR B 1 79 ? 14.291 45.354 2.215 1.00 16.33 79 TYR B CA 1
ATOM 1415 C C . TYR B 1 79 ? 14.674 44.636 0.924 1.00 17.02 79 TYR B C 1
ATOM 1416 O O . TYR B 1 79 ? 13.942 44.678 -0.066 1.00 13.45 79 TYR B O 1
ATOM 1425 N N . ALA B 1 80 ? 15.909 44.164 0.867 1.00 11.83 80 ALA B N 1
ATOM 1426 C CA . ALA B 1 80 ? 16.429 43.629 -0.375 1.00 11.85 80 ALA B CA 1
ATOM 1427 C C . ALA B 1 80 ? 16.910 42.231 -0.126 1.00 13.18 80 ALA B C 1
ATOM 1428 O O . ALA B 1 80 ? 17.532 41.953 0.901 1.00 13.81 80 ALA B O 1
ATOM 1430 N N . ILE B 1 81 ? 16.525 41.327 -1.014 1.00 17.72 81 ILE B N 1
ATOM 1431 C CA . ILE B 1 81 ? 17.036 39.969 -0.985 1.00 11.96 81 ILE B CA 1
ATOM 1432 C C . ILE B 1 81 ? 17.594 39.575 -2.370 1.00 6.58 81 ILE B C 1
ATOM 1433 O O . ILE B 1 81 ? 16.904 39.657 -3.381 1.00 7.96 81 ILE B O 1
ATOM 1438 N N . THR B 1 82 ? 18.834 39.108 -2.381 1.00 16.04 82 THR B N 1
ATOM 1439 C CA . THR B 1 82 ? 19.493 38.633 -3.579 1.00 18.69 82 THR B CA 1
ATOM 1440 C C . THR B 1 82 ? 19.328 37.121 -3.690 1.00 18.91 82 THR B C 1
ATOM 1441 O O . THR B 1 82 ? 19.658 36.381 -2.758 1.00 12.61 82 THR B O 1
ATOM 1445 N N . PHE B 1 83 ? 18.792 36.671 -4.816 1.00 14.22 83 PHE B N 1
ATOM 1446 C CA . PHE B 1 83 ? 18.390 35.275 -4.974 1.00 19.11 83 PHE B CA 1
ATOM 1447 C C . PHE B 1 83 ? 19.396 34.651 -5.887 1.00 17.05 83 PHE B C 1
ATOM 1448 O O . PHE B 1 83 ? 19.530 35.074 -7.043 1.00 12.30 83 PHE B O 1
ATOM 1456 N N . ASN B 1 84 ? 20.220 33.781 -5.314 1.00 20.05 84 ASN B N 1
ATOM 1457 C CA . ASN B 1 84 ? 21.376 33.269 -6.027 1.00 23.25 84 ASN B CA 1
ATOM 1458 C C . ASN B 1 84 ? 21.210 31.937 -6.750 1.00 33.83 84 ASN B C 1
ATOM 1459 O O . ASN B 1 84 ? 21.924 31.674 -7.727 1.00 29.22 84 ASN B O 1
ATOM 1464 N N . GLU B 1 85 ? 20.169 31.186 -6.401 1.00 32.19 85 GLU B N 1
ATOM 1465 C CA . GLU B 1 85 ? 19.898 29.905 -7.060 1.00 39.84 85 GLU B CA 1
ATOM 1466 C C . GLU B 1 85 ? 18.501 29.864 -7.682 1.00 26.17 85 GLU B C 1
ATOM 1467 O O . GLU B 1 85 ? 17.585 30.519 -7.184 1.00 39.42 85 GLU B O 1
ATOM 1473 N N . ALA B 1 86 ? 18.360 29.150 -8.801 1.00 14.76 86 ALA B N 1
ATOM 1474 C CA . ALA B 1 86 ? 17.066 28.961 -9.456 1.00 11.95 86 ALA B CA 1
ATOM 1475 C C . ALA B 1 86 ? 16.022 28.231 -8.575 1.00 9.86 86 ALA B C 1
ATOM 1476 O O . ALA B 1 86 ? 16.365 27.409 -7.734 1.00 21.88 86 ALA B O 1
ATOM 1478 N N . GLY B 1 87 ? 14.745 28.528 -8.772 1.00 17.26 87 GLY B N 1
ATOM 1479 C CA . GLY B 1 87 ? 13.720 27.832 -8.016 1.00 8.87 87 GLY B CA 1
ATOM 1480 C C . GLY B 1 87 ? 12.589 28.784 -7.701 1.00 15.48 87 GLY B C 1
ATOM 1481 O O . GLY B 1 87 ? 12.673 29.963 -8.031 1.00 18.66 87 GLY B O 1
ATOM 1482 N N . SER B 1 88 ? 11.522 28.275 -7.094 1.00 23.80 88 SER B N 1
ATOM 1483 C CA . SER B 1 88 ? 10.379 29.097 -6.716 1.00 10.78 88 SER B CA 1
ATOM 1484 C C . SER B 1 88 ? 10.383 29.330 -5.227 1.00 12.53 88 SER B C 1
ATOM 1485 O O . SER B 1 88 ? 10.499 28.393 -4.441 1.00 19.38 88 SER B O 1
ATOM 1488 N N . TYR B 1 89 ? 10.212 30.586 -4.841 1.00 15.07 89 TYR B N 1
ATOM 1489 C CA . TYR B 1 89 ? 10.409 30.977 -3.468 1.00 26.12 89 TYR B CA 1
ATOM 1490 C C . TYR B 1 89 ? 9.172 31.649 -2.936 1.00 25.60 89 TYR B C 1
ATOM 1491 O O . TYR B 1 89 ? 8.874 32.774 -3.298 1.00 16.90 89 TYR B O 1
ATOM 1500 N N . ASP B 1 90 ? 8.404 30.890 -2.166 1.00 20.46 90 ASP B N 1
ATOM 1501 C CA . ASP B 1 90 ? 7.170 31.360 -1.567 1.00 16.31 90 ASP B CA 1
ATOM 1502 C C . ASP B 1 90 ? 7.511 32.040 -0.257 1.00 30.08 90 ASP B C 1
ATOM 1503 O O . ASP B 1 90 ? 8.227 31.456 0.570 1.00 13.36 90 ASP B O 1
ATOM 1508 N N . TYR B 1 91 ? 7.017 33.261 -0.066 1.00 14.79 91 TYR B N 1
ATOM 1509 C CA . TYR B 1 91 ? 7.241 33.966 1.192 1.00 9.31 91 TYR B CA 1
ATOM 1510 C C . TYR B 1 91 ? 5.938 34.477 1.789 1.00 4.87 91 TYR B C 1
ATOM 1511 O O . TYR B 1 91 ? 4.889 34.484 1.136 1.00 18.78 91 TYR B O 1
ATOM 1520 N N . PHE B 1 92 ? 5.997 34.921 3.029 1.00 12.09 92 PHE B N 1
ATOM 1521 C CA . PHE B 1 92 ? 4.814 35.485 3.654 1.00 13.16 92 PHE B CA 1
ATOM 1522 C C . PHE B 1 92 ? 5.280 36.540 4.638 1.00 23.33 92 PHE B C 1
ATOM 1523 O O . PHE B 1 92 ? 6.484 36.664 4.869 1.00 12.41 92 PHE B O 1
ATOM 1531 N N . CYS B 1 93 ? 4.332 37.251 5.251 1.00 15.57 93 CYS B N 1
ATOM 1532 C CA . CYS B 1 93 ? 4.643 38.248 6.266 1.00 6.72 93 CYS B CA 1
ATOM 1533 C C . CYS B 1 93 ? 4.426 37.604 7.603 1.00 13.33 93 CYS B C 1
ATOM 1534 O O . CYS B 1 93 ? 3.362 37.040 7.867 1.00 15.46 93 CYS B O 1
ATOM 1537 N N . THR B 1 94 ? 5.422 37.721 8.464 1.00 9.37 94 THR B N 1
ATOM 1538 C CA . THR B 1 94 ? 5.428 36.968 9.699 1.00 8.83 94 THR B CA 1
ATOM 1539 C C . THR B 1 94 ? 4.214 37.241 10.612 1.00 34.23 94 THR B C 1
ATOM 1540 O O . THR B 1 94 ? 3.514 36.309 10.978 1.00 13.59 94 THR B O 1
ATOM 1544 N N . PRO B 1 95 ? 3.875 38.519 10.883 1.00 31.04 95 PRO B N 1
ATOM 1545 C CA . PRO B 1 95 ? 2.678 38.768 11.711 1.00 22.11 95 PRO B CA 1
ATOM 1546 C C . PRO B 1 95 ? 1.342 38.633 10.972 1.00 12.79 95 PRO B C 1
ATOM 1547 O O . PRO B 1 95 ? 0.284 38.488 11.596 1.00 23.70 95 PRO B O 1
ATOM 1551 N N . HIS B 1 96 ? 1.410 38.669 9.641 1.00 17.08 96 HIS B N 1
ATOM 1552 C CA . HIS B 1 96 ? 0.239 38.576 8.773 1.00 7.17 96 HIS B CA 1
ATOM 1553 C C . HIS B 1 96 ? 0.429 37.502 7.706 1.00 8.28 96 HIS B C 1
ATOM 1554 O O . HIS B 1 96 ? 0.593 37.820 6.523 1.00 13.55 96 HIS B O 1
ATOM 1561 N N . PRO B 1 97 ? 0.296 36.216 8.083 1.00 17.09 97 PRO B N 1
ATOM 1562 C CA . PRO B 1 97 ? 0.688 35.139 7.158 1.00 10.59 97 PRO B CA 1
ATOM 1563 C C . PRO B 1 97 ? -0.287 34.995 6.017 1.00 16.85 97 PRO B C 1
ATOM 1564 O O . PRO B 1 97 ? -0.029 34.252 5.072 1.00 18.42 97 PRO B O 1
ATOM 1568 N N . PHE B 1 98 ? -1.406 35.712 6.103 1.00 17.31 98 PHE B N 1
ATOM 1569 C CA . PHE B 1 98 ? -2.363 35.770 5.009 1.00 10.33 98 PHE B CA 1
ATOM 1570 C C . PHE B 1 98 ? -1.831 36.637 3.857 1.00 15.50 98 PHE B C 1
ATOM 1571 O O . PHE B 1 98 ? -2.319 36.545 2.724 1.00 13.27 98 PHE B O 1
ATOM 1579 N N . MET B 1 99 ? -0.771 37.401 4.142 1.00 20.03 99 MET B N 1
ATOM 1580 C CA . MET B 1 99 ? 0.041 38.084 3.123 1.00 15.25 99 MET B CA 1
ATOM 1581 C C . MET B 1 99 ? 1.090 37.136 2.533 1.00 10.28 99 MET B C 1
ATOM 1582 O O . MET B 1 99 ? 2.029 36.744 3.212 1.00 12.91 99 MET B O 1
ATOM 1587 N N . ARG B 1 100 ? 0.906 36.758 1.271 1.00 13.34 100 ARG B N 1
ATOM 1588 C CA . ARG B 1 100 ? 1.768 35.791 0.607 1.00 13.62 100 ARG B CA 1
ATOM 1589 C C . ARG B 1 100 ? 2.259 36.334 -0.731 1.00 21.20 100 ARG B C 1
ATOM 1590 O O . ARG B 1 100 ? 1.535 37.035 -1.437 1.00 11.93 100 ARG B O 1
ATOM 1598 N N . GLY B 1 101 ? 3.429 35.876 -1.146 1.00 8.40 101 GLY B N 1
ATOM 1599 C CA . GLY B 1 101 ? 3.811 36.058 -2.531 1.00 7.85 101 GLY B CA 1
ATOM 1600 C C . GLY B 1 101 ? 4.838 35.031 -2.947 1.00 4.55 101 GLY B C 1
ATOM 1601 O O . GLY B 1 101 ? 5.227 34.176 -2.138 1.00 11.25 101 GLY B O 1
ATOM 1602 N N . LYS B 1 102 ? 5.430 35.253 -4.115 1.00 6.99 102 LYS B N 1
ATOM 1603 C CA . LYS B 1 102 ? 6.399 34.319 -4.663 1.00 23.00 102 LYS B CA 1
ATOM 1604 C C . LYS B 1 102 ? 7.470 35.016 -5.502 1.00 11.27 102 LYS B C 1
ATOM 1605 O O . LYS B 1 102 ? 7.170 35.872 -6.330 1.00 20.94 102 LYS B O 1
ATOM 1611 N N . VAL B 1 103 ? 8.678 34.478 -5.424 1.00 14.06 103 VAL B N 1
ATOM 1612 C CA . VAL B 1 103 ? 9.746 34.856 -6.315 1.00 14.13 103 VAL B CA 1
ATOM 1613 C C . VAL B 1 103 ? 10.130 33.623 -7.104 1.00 13.59 103 VAL B C 1
ATOM 1614 O O . VAL B 1 103 ? 10.347 32.555 -6.536 1.00 14.20 103 VAL B O 1
ATOM 1618 N N . ILE B 1 104 ? 10.112 33.756 -8.423 1.00 16.41 104 ILE B N 1
ATOM 1619 C CA . ILE B 1 104 ? 10.537 32.697 -9.329 1.00 35.30 104 ILE B CA 1
ATOM 1620 C C . ILE B 1 104 ? 11.902 33.069 -9.931 1.00 26.59 104 ILE B C 1
ATOM 1621 O O . ILE B 1 104 ? 12.029 34.088 -10.593 1.00 17.83 104 ILE B O 1
ATOM 1626 N N . VAL B 1 105 ? 12.941 32.312 -9.587 1.00 32.25 105 VAL B N 1
ATOM 1627 C CA . VAL B 1 105 ? 14.299 32.635 -10.010 1.00 30.59 105 VAL B CA 1
ATOM 1628 C C . VAL B 1 105 ? 14.687 31.657 -11.094 1.00 32.67 105 VAL B C 1
ATOM 1629 O O . VAL B 1 105 ? 14.514 30.445 -10.925 1.00 21.72 105 VAL B O 1
ATOM 1633 N N . GLU B 1 106 ? 15.110 32.193 -12.232 1.00 32.46 106 GLU B N 1
ATOM 1634 C CA . GLU B 1 106 ? 15.510 31.383 -13.375 1.00 42.63 106 GLU B CA 1
ATOM 1635 C C . GLU B 1 106 ? 17.021 31.399 -13.603 1.00 23.58 106 GLU B C 1
ATOM 1636 O O . GLU B 1 106 ? 17.470 30.610 -14.464 1.00 60.64 106 GLU B O 1
ATOM 1643 N N . GLN C 1 1 ? 18.791 20.039 2.727 1.00 21.86 1 GLN C N 1
ATOM 1644 C CA . GLN C 1 1 ? 17.986 20.916 1.826 1.00 24.23 1 GLN C CA 1
ATOM 1645 C C . GLN C 1 1 ? 18.934 21.946 1.217 1.00 26.67 1 GLN C C 1
ATOM 1646 O O . GLN C 1 1 ? 19.750 22.521 1.939 1.00 23.77 1 GLN C O 1
ATOM 1652 N N . ASP C 1 2 ? 18.792 22.197 -0.087 1.00 25.89 2 ASP C N 1
ATOM 1653 C CA . ASP C 1 2 ? 19.824 22.876 -0.914 1.00 58.10 2 ASP C CA 1
ATOM 1654 C C . ASP C 1 2 ? 19.739 22.559 -2.426 1.00 47.36 2 ASP C C 1
ATOM 1655 O O . ASP C 1 2 ? 19.820 23.456 -3.267 1.00 27.94 2 ASP C O 1
ATOM 1660 N N . LYS C 1 3 ? 19.659 21.277 -2.767 1.00 27.94 3 LYS C N 1
ATOM 1661 C CA . LYS C 1 3 ? 19.375 20.859 -4.137 1.00 33.52 3 LYS C CA 1
ATOM 1662 C C . LYS C 1 3 ? 17.867 20.821 -4.385 1.00 7.28 3 LYS C C 1
ATOM 1663 O O . LYS C 1 3 ? 17.407 20.620 -5.514 1.00 17.67 3 LYS C O 1
ATOM 1669 N N . ILE C 1 4 ? 17.091 20.989 -3.321 1.00 17.51 4 ILE C N 1
ATOM 1670 C CA . ILE C 1 4 ? 15.658 20.745 -3.388 1.00 20.97 4 ILE C CA 1
ATOM 1671 C C . ILE C 1 4 ? 14.920 21.901 -2.752 1.00 38.20 4 ILE C C 1
ATOM 1672 O O . ILE C 1 4 ? 15.502 22.693 -2.017 1.00 16.18 4 ILE C O 1
ATOM 1677 N N . THR C 1 5 ? 13.623 21.953 -3.005 1.00 19.69 5 THR C N 1
ATOM 1678 C CA . THR C 1 5 ? 12.734 22.832 -2.291 1.00 12.01 5 THR C CA 1
ATOM 1679 C C . THR C 1 5 ? 11.589 21.975 -1.752 1.00 9.07 5 THR C C 1
ATOM 1680 O O . THR C 1 5 ? 10.910 21.258 -2.505 1.00 17.03 5 THR C O 1
ATOM 1684 N N . VAL C 1 6 ? 11.428 21.941 -0.447 1.00 27.21 6 VAL C N 1
ATOM 1685 C CA . VAL C 1 6 ? 10.330 21.165 0.065 1.00 23.43 6 VAL C CA 1
ATOM 1686 C C . VAL C 1 6 ? 9.175 22.101 0.182 1.00 29.78 6 VAL C C 1
ATOM 1687 O O . VAL C 1 6 ? 9.202 23.010 1.002 1.00 22.54 6 VAL C O 1
ATOM 1691 N N . THR C 1 7 ? 8.537 22.193 -0.968 1.00 51.51 7 THR C N 1
ATOM 1692 C CA . THR C 1 7 ? 7.123 22.450 -1.086 1.00 93.39 7 THR C CA 1
ATOM 1693 C C . THR C 1 7 ? 6.406 22.650 0.277 1.00 81.12 7 THR C C 1
ATOM 1694 O O . THR C 1 7 ? 6.357 23.774 0.805 1.00 45.49 7 THR C O 1
ATOM 1698 N N . SER C 1 8 ? 5.943 21.574 0.896 1.00 50.26 8 SER C N 1
ATOM 1699 C CA . SER C 1 8 ? 5.391 21.691 2.236 1.00 21.52 8 SER C CA 1
ATOM 1700 C C . SER C 1 8 ? 6.096 20.675 3.123 1.00 25.55 8 SER C C 1
ATOM 1701 O O . SER C 1 8 ? 6.390 19.562 2.690 1.00 24.90 8 SER C O 1
ATOM 1704 N N . GLU C 1 9 ? 6.501 21.112 4.306 1.00 16.97 9 GLU C N 1
ATOM 1705 C CA . GLU C 1 9 ? 7.194 20.239 5.242 1.00 18.48 9 GLU C CA 1
ATOM 1706 C C . GLU C 1 9 ? 6.253 19.200 5.870 1.00 43.35 9 GLU C C 1
ATOM 1707 O O . GLU C 1 9 ? 6.692 18.087 6.214 1.00 30.53 9 GLU C O 1
ATOM 1713 N N . LYS C 1 10 ? 4.981 19.588 6.041 1.00 61.54 10 LYS C N 1
ATOM 1714 C CA . LYS C 1 10 ? 3.907 18.705 6.519 1.00 29.72 10 LYS C CA 1
ATOM 1715 C C . LYS C 1 10 ? 3.310 17.976 5.309 1.00 19.84 10 LYS C C 1
ATOM 1716 O O . LYS C 1 10 ? 3.322 18.510 4.197 1.00 27.84 10 LYS C O 1
ATOM 1722 N N . PRO C 1 11 ? 2.829 16.729 5.489 1.00 27.03 11 PRO C N 1
ATOM 1723 C CA . PRO C 1 11 ? 2.152 16.071 4.353 1.00 29.35 11 PRO C CA 1
ATOM 1724 C C . PRO C 1 11 ? 0.824 16.710 3.916 1.00 16.63 11 PRO C C 1
ATOM 1725 O O . PRO C 1 11 ? 0.164 17.410 4.683 1.00 21.70 11 PRO C O 1
ATOM 1729 N N . VAL C 1 12 ? 0.488 16.549 2.644 1.00 34.17 12 VAL C N 1
ATOM 1730 C CA . VAL C 1 12 ? -0.770 17.074 2.130 1.00 28.42 12 VAL C CA 1
ATOM 1731 C C . VAL C 1 12 ? -1.773 15.949 1.806 1.00 30.84 12 VAL C C 1
ATOM 1732 O O . VAL C 1 12 ? -1.446 14.750 1.849 1.00 15.79 12 VAL C O 1
ATOM 1736 N N . ALA C 1 13 ? -3.026 16.325 1.600 1.00 38.04 13 ALA C N 1
ATOM 1737 C CA . ALA C 1 13 ? -4.007 15.365 1.147 1.00 26.20 13 ALA C CA 1
ATOM 1738 C C . ALA C 1 13 ? -3.704 14.989 -0.296 1.00 12.58 13 ALA C C 1
ATOM 1739 O O . ALA C 1 13 ? -3.220 15.806 -1.077 1.00 17.18 13 ALA C O 1
ATOM 1741 N N . ALA C 1 14 ? -3.972 13.731 -0.629 1.00 13.84 14 ALA C N 1
ATOM 1742 C CA . ALA C 1 14 ? -3.855 13.231 -1.991 1.00 14.32 14 ALA C CA 1
ATOM 1743 C C . ALA C 1 14 ? -4.694 14.073 -2.931 1.00 4.41 14 ALA C C 1
ATOM 1744 O O . ALA C 1 14 ? -4.364 14.249 -4.101 1.00 18.30 14 ALA C O 1
A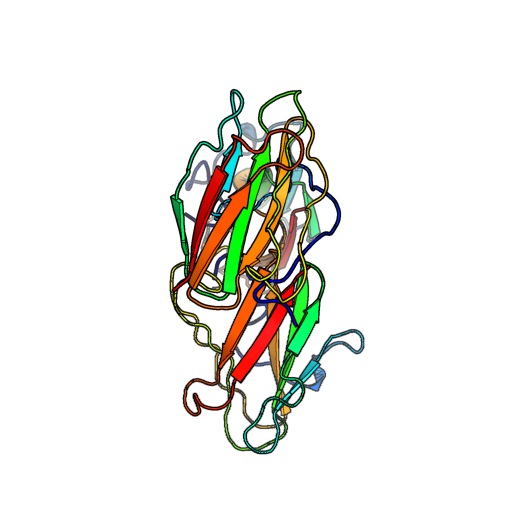TOM 1746 N N . ALA C 1 15 ? -5.742 14.679 -2.393 1.00 32.91 15 ALA C N 1
ATOM 1747 C CA . ALA C 1 15 ? -6.610 15.528 -3.193 1.00 23.23 15 ALA C CA 1
ATOM 1748 C C . ALA C 1 15 ? -5.894 16.785 -3.670 1.00 17.46 15 ALA C C 1
ATOM 1749 O O . ALA C 1 15 ? -6.262 17.346 -4.688 1.00 28.10 15 ALA C O 1
ATOM 1751 N N . ASP C 1 16 ? -4.841 17.193 -2.959 1.00 33.97 16 ASP C N 1
ATOM 1752 C CA . ASP C 1 16 ? -4.037 18.361 -3.354 1.00 20.92 16 ASP C CA 1
ATOM 1753 C C . ASP C 1 16 ? -3.000 18.083 -4.444 1.00 26.73 16 ASP C C 1
ATOM 1754 O O . ASP C 1 16 ? -2.424 19.017 -4.965 1.00 24.34 16 ASP C O 1
ATOM 1759 N N . VAL C 1 17 ? -2.681 16.816 -4.708 1.00 30.25 17 VAL C N 1
ATOM 1760 C CA . VAL C 1 17 ? -1.784 16.469 -5.810 1.00 18.80 17 VAL C CA 1
ATOM 1761 C C . VAL C 1 17 ? -2.395 16.893 -7.158 1.00 35.98 17 VAL C C 1
ATOM 1762 O O . VAL C 1 17 ? -3.593 16.701 -7.403 1.00 23.44 17 VAL C O 1
ATOM 1766 N N . PRO C 1 18 ? -1.610 17.612 -7.984 1.00 50.19 18 PRO C N 1
ATOM 1767 C CA . PRO C 1 18 ? -2.023 18.002 -9.335 1.00 24.69 18 PRO C CA 1
ATOM 1768 C C . PRO C 1 18 ? -2.267 16.811 -10.231 1.00 26.04 18 PRO C C 1
ATOM 1769 O O . PRO C 1 18 ? -1.533 15.817 -10.164 1.00 28.99 18 PRO C O 1
ATOM 1773 N N . ALA C 1 19 ? -3.197 16.977 -11.168 1.00 19.91 19 ALA C N 1
ATOM 1774 C CA . ALA C 1 19 ? -3.426 15.975 -12.210 1.00 15.26 19 ALA C CA 1
ATOM 1775 C C . ALA C 1 19 ? -2.237 15.837 -13.170 1.00 49.44 19 ALA C C 1
ATOM 1776 O O . ALA C 1 19 ? -2.117 14.837 -13.891 1.00 34.36 19 ALA C O 1
ATOM 1778 N N . ASP C 1 20 ? -1.352 16.832 -13.156 1.00 39.89 20 ASP C N 1
ATOM 1779 C CA . ASP C 1 20 ? -0.151 16.834 -13.997 1.00 80.11 20 ASP C CA 1
ATOM 1780 C C . ASP C 1 20 ? 0.940 15.851 -13.531 1.00 69.50 20 ASP C C 1
ATOM 1781 O O . ASP C 1 20 ? 1.559 15.164 -14.351 1.00 36.99 20 ASP C O 1
ATOM 1786 N N . ALA C 1 21 ? 1.105 15.745 -12.212 1.00 60.14 21 ALA C N 1
ATOM 1787 C CA . ALA C 1 21 ? 2.367 15.348 -11.587 1.00 27.00 21 ALA C CA 1
ATOM 1788 C C . ALA C 1 21 ? 2.907 13.948 -11.866 1.00 21.60 21 ALA C C 1
ATOM 1789 O O . ALA C 1 21 ? 2.246 13.097 -12.471 1.00 42.66 21 ALA C O 1
ATOM 1791 N N . VAL C 1 22 ? 4.188 13.787 -11.567 1.00 29.02 22 VAL C N 1
ATOM 1792 C CA . VAL C 1 22 ? 4.815 12.476 -11.493 1.00 15.69 22 VAL C CA 1
ATOM 1793 C C . VAL C 1 22 ? 4.619 12.011 -10.034 1.00 16.68 22 VAL C C 1
ATOM 1794 O O . VAL C 1 22 ? 4.818 12.783 -9.100 1.00 18.11 22 VAL C O 1
ATOM 1798 N N . VAL C 1 23 ? 3.936 10.887 -9.870 1.00 14.16 23 VAL C N 1
ATOM 1799 C CA . VAL C 1 23 ? 3.506 10.438 -8.550 1.00 14.25 23 VAL C CA 1
ATOM 1800 C C . VAL C 1 23 ? 4.120 9.077 -8.346 1.00 9.92 23 VAL C C 1
ATOM 1801 O O . VAL C 1 23 ? 4.258 8.316 -9.304 1.00 21.02 23 VAL C O 1
ATOM 1805 N N . VAL C 1 24 ? 4.700 8.878 -7.168 1.00 14.45 24 VAL C N 1
ATOM 1806 C CA . VAL C 1 24 ? 5.197 7.570 -6.766 1.00 12.29 24 VAL C CA 1
ATOM 1807 C C . VAL C 1 24 ? 4.309 7.036 -5.640 1.00 15.60 24 VAL C C 1
ATOM 1808 O O . VAL C 1 24 ? 4.225 7.649 -4.568 1.00 15.64 24 VAL C O 1
ATOM 1812 N N . GLY C 1 25 ? 3.554 5.970 -5.931 1.00 6.90 25 GLY C N 1
ATOM 1813 C CA . GLY C 1 25 ? 2.716 5.361 -4.911 1.00 10.07 25 GLY C CA 1
ATOM 1814 C C . GLY C 1 25 ? 3.507 4.539 -3.905 1.00 8.44 25 GLY C C 1
ATOM 1815 O O . GLY C 1 25 ? 4.614 4.067 -4.174 1.00 12.10 25 GLY C O 1
ATOM 1816 N N . ILE C 1 26 ? 2.951 4.391 -2.718 1.00 24.80 26 ILE C N 1
ATOM 1817 C CA . ILE C 1 26 ? 3.578 3.570 -1.695 1.00 12.06 26 ILE C CA 1
ATOM 1818 C C . ILE C 1 26 ? 2.508 2.606 -1.178 1.00 18.87 26 ILE C C 1
ATOM 1819 O O . ILE C 1 26 ? 1.436 3.038 -0.756 1.00 12.81 26 ILE C O 1
ATOM 1824 N N . GLU C 1 27 ? 2.747 1.309 -1.371 1.00 13.81 27 GLU C N 1
ATOM 1825 C CA . GLU C 1 27 ? 1.792 0.283 -0.997 1.00 9.83 27 GLU C CA 1
ATOM 1826 C C . GLU C 1 27 ? 2.526 -1.020 -0.745 1.00 12.78 27 GLU C C 1
ATOM 1827 O O . GLU C 1 27 ? 3.446 -1.371 -1.473 1.00 11.52 27 GLU C O 1
ATOM 1833 N N . LYS C 1 28 ? 2.086 -1.742 0.283 1.00 15.35 28 LYS C N 1
ATOM 1834 C CA . LYS C 1 28 ? 2.688 -3.015 0.674 1.00 22.52 28 LYS C CA 1
ATOM 1835 C C . LYS C 1 28 ? 4.162 -2.892 0.984 1.00 9.16 28 LYS C C 1
ATOM 1836 O O . LYS C 1 28 ? 4.969 -3.676 0.501 1.00 16.04 28 LYS C O 1
ATOM 1842 N N . MET C 1 29 ? 4.504 -1.932 1.832 1.00 23.63 29 MET C N 1
ATOM 1843 C CA . MET C 1 29 ? 5.889 -1.726 2.260 1.00 12.79 29 MET C CA 1
ATOM 1844 C C . MET C 1 29 ? 6.864 -1.530 1.104 1.00 12.82 29 MET C C 1
ATOM 1845 O O . MET C 1 29 ? 7.968 -2.071 1.117 1.00 13.14 29 MET C O 1
ATOM 1850 N N . LYS C 1 30 ? 6.458 -0.801 0.070 1.00 13.15 30 LYS C N 1
ATOM 1851 C CA . LYS C 1 30 ? 7.383 -0.504 -1.021 1.00 8.58 30 LYS C CA 1
ATOM 1852 C C . LYS C 1 30 ? 6.947 0.682 -1.839 1.00 21.76 30 LYS C C 1
ATOM 1853 O O . LYS C 1 30 ? 5.771 1.049 -1.810 1.00 7.40 30 LYS C O 1
ATOM 1859 N N . TYR C 1 31 ? 7.938 1.396 -2.370 1.00 14.44 31 TYR C N 1
ATOM 1860 C CA . TYR C 1 31 ? 7.703 2.419 -3.386 1.00 25.50 31 TYR C CA 1
ATOM 1861 C C . TYR C 1 31 ? 7.384 1.704 -4.680 1.00 13.77 31 TYR C C 1
ATOM 1862 O O . TYR C 1 31 ? 8.167 0.874 -5.153 1.00 13.48 31 TYR C O 1
ATOM 1871 N N . LEU C 1 32 ? 6.263 2.067 -5.285 1.00 12.67 32 LEU C N 1
A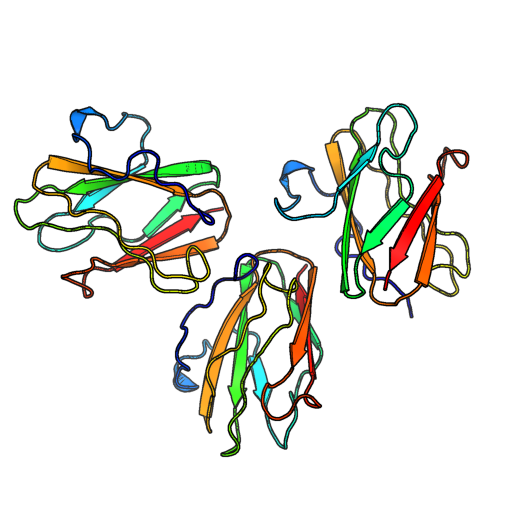TOM 1872 C CA . LEU C 1 32 ? 5.752 1.311 -6.414 1.00 12.35 32 LEU C CA 1
ATOM 1873 C C . LEU C 1 32 ? 6.474 1.707 -7.690 1.00 22.54 32 LEU C C 1
ATOM 1874 O O . LEU C 1 32 ? 6.507 0.938 -8.637 1.00 21.83 32 LEU C O 1
ATOM 1879 N N . THR C 1 33 ? 7.164 2.843 -7.672 1.00 15.86 33 THR C N 1
ATOM 1880 C CA . THR C 1 33 ? 7.986 3.233 -8.810 1.00 5.26 33 THR C CA 1
ATOM 1881 C C . THR C 1 33 ? 9.367 3.596 -8.285 1.00 23.35 33 THR C C 1
ATOM 1882 O O . THR C 1 33 ? 9.636 4.741 -7.971 1.00 20.91 33 THR C O 1
ATOM 1886 N N . PRO C 1 34 ? 10.251 2.600 -8.159 1.00 15.72 34 PRO C N 1
ATOM 1887 C CA . PRO C 1 34 ? 11.543 2.728 -7.488 1.00 16.36 34 PRO C CA 1
ATOM 1888 C C . PRO C 1 34 ? 12.534 3.643 -8.224 1.00 26.36 34 PRO C C 1
ATOM 1889 O O . PRO C 1 34 ? 13.550 4.058 -7.660 1.00 15.56 34 PRO C O 1
ATOM 1893 N N . GLU C 1 35 ? 12.282 3.876 -9.505 1.00 8.49 35 GLU C N 1
ATOM 1894 C CA . GLU C 1 35 ? 13.094 4.776 -10.287 1.00 12.47 35 GLU C CA 1
ATOM 1895 C C . GLU C 1 35 ? 12.198 5.698 -11.099 1.00 17.14 35 GLU C C 1
ATOM 1896 O O . GLU C 1 35 ? 11.321 5.247 -11.833 1.00 11.85 35 GLU C O 1
ATOM 1902 N N . VAL C 1 36 ? 12.366 6.996 -10.914 1.00 19.90 36 VAL C N 1
ATOM 1903 C CA . VAL C 1 36 ? 11.667 7.948 -11.755 1.00 25.79 36 VAL C CA 1
ATOM 1904 C C . VAL C 1 36 ? 12.658 8.979 -12.286 1.00 18.83 36 VAL C C 1
ATOM 1905 O O . VAL C 1 36 ? 13.706 9.201 -11.690 1.00 22.91 36 VAL C O 1
ATOM 1909 N N . THR C 1 37 ? 12.421 9.455 -13.497 1.00 21.00 37 THR C N 1
ATOM 1910 C CA . THR C 1 37 ? 13.370 10.332 -14.135 1.00 21.86 37 THR C CA 1
ATOM 1911 C C . THR C 1 37 ? 12.654 11.620 -14.608 1.00 13.89 37 THR C C 1
ATOM 1912 O O . THR C 1 37 ? 11.591 11.560 -15.210 1.00 37.96 37 THR C O 1
ATOM 1916 N N . ILE C 1 38 ? 13.049 12.737 -14.000 1.00 19.29 38 ILE C N 1
ATOM 1917 C CA . ILE C 1 38 ? 12.453 14.045 -14.270 1.00 17.34 38 ILE C CA 1
ATOM 1918 C C . ILE C 1 38 ? 13.500 15.036 -14.809 1.00 12.26 38 ILE C C 1
ATOM 1919 O O . ILE C 1 38 ? 14.694 14.742 -14.826 1.00 33.34 38 ILE C O 1
ATOM 1924 N N . LYS C 1 39 ? 13.052 16.261 -15.073 1.00 32.86 39 LYS C N 1
ATOM 1925 C CA . LYS C 1 39 ? 13.915 17.371 -15.457 1.00 21.16 39 LYS C CA 1
ATOM 1926 C C . LYS C 1 39 ? 14.110 18.274 -14.249 1.00 18.78 39 LYS C C 1
ATOM 1927 O O . LYS C 1 39 ? 13.225 18.353 -13.410 1.00 10.02 39 LYS C O 1
ATOM 1933 N N . ALA C 1 40 ? 15.256 18.949 -14.161 1.00 11.61 40 ALA C N 1
ATOM 1934 C CA . ALA C 1 40 ? 15.520 19.877 -13.065 1.00 13.83 40 ALA C CA 1
ATOM 1935 C C . ALA C 1 40 ? 14.387 20.873 -12.951 1.00 11.57 40 ALA C C 1
ATOM 1936 O O . ALA C 1 40 ? 13.807 21.268 -13.958 1.00 25.56 40 ALA C O 1
ATOM 1938 N N . GLY C 1 41 ? 14.022 21.213 -11.719 1.00 25.43 41 GLY C N 1
ATOM 1939 C CA . GLY C 1 41 ? 12.881 22.087 -11.492 1.00 14.64 41 GLY C CA 1
ATOM 1940 C C . GLY C 1 41 ? 11.542 21.393 -11.317 1.00 15.16 41 GLY C C 1
ATOM 1941 O O . GLY C 1 41 ? 10.578 22.029 -10.898 1.00 27.53 41 GLY C O 1
ATOM 1942 N N . GLU C 1 42 ? 11.477 20.084 -11.547 1.00 38.18 42 GLU C N 1
ATOM 1943 C CA . GLU C 1 42 ? 10.210 19.363 -11.422 1.00 13.84 42 GLU C CA 1
ATOM 1944 C C . GLU C 1 42 ? 9.969 18.785 -10.041 1.00 34.24 42 GLU C C 1
ATOM 1945 O O . GLU C 1 42 ? 10.913 18.583 -9.271 1.00 19.57 42 GLU C O 1
ATOM 1951 N N . THR C 1 43 ? 8.689 18.644 -9.695 1.00 23.13 43 THR C N 1
ATOM 1952 C CA . THR C 1 43 ? 8.275 18.122 -8.396 1.00 9.75 43 THR C CA 1
ATOM 1953 C C . THR C 1 43 ? 7.763 16.682 -8.485 1.00 21.45 43 THR C C 1
ATOM 1954 O O . THR C 1 43 ? 6.992 16.348 -9.378 1.00 19.75 43 THR C O 1
ATOM 1958 N N . VAL C 1 44 ? 8.284 15.819 -7.622 1.00 20.47 44 VAL C N 1
ATOM 1959 C CA . VAL C 1 44 ? 7.824 14.441 -7.508 1.00 7.85 44 VAL C CA 1
ATOM 1960 C C . VAL C 1 44 ? 6.897 14.410 -6.317 1.00 14.02 44 VAL C C 1
ATOM 1961 O O . VAL C 1 44 ? 7.147 15.109 -5.347 1.00 12.85 44 VAL C O 1
ATOM 1965 N N . TYR C 1 45 ? 5.755 13.748 -6.459 1.00 12.54 45 TYR C N 1
ATOM 1966 C CA . TYR C 1 45 ? 4.856 13.524 -5.330 1.00 14.44 45 TYR C CA 1
ATOM 1967 C C . TYR C 1 45 ? 4.934 12.086 -4.919 1.00 6.30 45 TYR C C 1
ATOM 1968 O O . TYR C 1 45 ? 4.874 11.233 -5.773 1.00 9.32 45 TYR C O 1
ATOM 1977 N N . TRP C 1 46 ? 4.916 11.823 -3.622 1.00 9.48 46 TRP C N 1
ATOM 1978 C CA . TRP C 1 46 ? 4.783 10.466 -3.127 1.00 7.59 46 TRP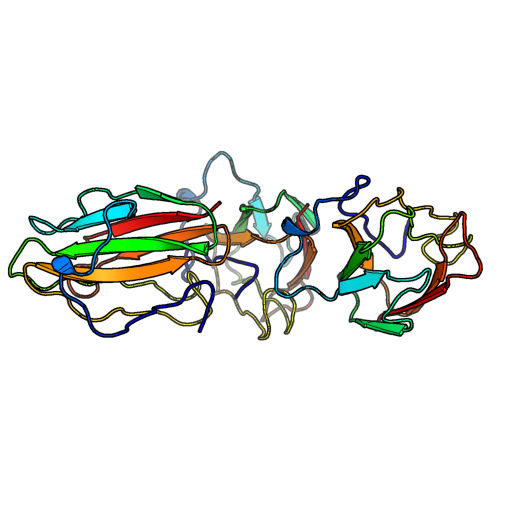 C CA 1
ATOM 1979 C C . TRP C 1 46 ? 3.427 10.397 -2.492 1.00 13.97 46 TRP C C 1
ATOM 1980 O O . TRP C 1 46 ? 3.005 11.371 -1.913 1.00 9.09 46 TRP C O 1
ATOM 1991 N N . VAL C 1 47 ? 2.709 9.295 -2.703 1.00 16.97 47 VAL C N 1
ATOM 1992 C CA . VAL C 1 47 ? 1.389 9.109 -2.116 1.00 10.04 47 VAL C CA 1
ATOM 1993 C C . VAL C 1 47 ? 1.339 7.777 -1.367 1.00 7.95 47 VAL C C 1
ATOM 1994 O O . VAL C 1 47 ? 1.612 6.719 -1.941 1.00 12.52 47 VAL C O 1
ATOM 1998 N N . ASN C 1 48 ? 0.995 7.840 -0.078 1.00 12.27 48 ASN C N 1
ATOM 1999 C CA . ASN C 1 48 ? 0.851 6.650 0.765 1.00 10.41 48 ASN C CA 1
ATOM 2000 C C . ASN C 1 48 ? -0.566 6.092 0.640 1.00 17.06 48 ASN C C 1
ATOM 2001 O O . ASN C 1 48 ? -1.555 6.799 0.896 1.00 10.15 48 ASN C O 1
ATOM 2006 N N . GLY C 1 49 ? -0.656 4.851 0.174 1.00 18.31 49 GLY C N 1
ATOM 2007 C CA . GLY C 1 49 ? -1.937 4.198 0.021 1.00 12.46 49 GLY C CA 1
ATOM 2008 C C . GLY C 1 49 ? -2.353 3.316 1.185 1.00 14.30 49 GLY C C 1
ATOM 2009 O O . GLY C 1 49 ? -3.476 2.826 1.162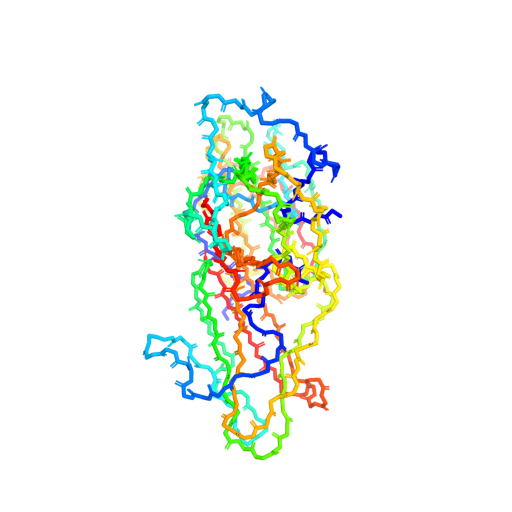 1.00 20.51 49 GLY C O 1
ATOM 2010 N N . GLU C 1 50 ? -1.491 3.123 2.188 1.00 9.41 50 GLU C N 1
ATOM 2011 C CA . GLU C 1 50 ? -1.763 2.210 3.311 1.00 5.08 50 GLU C CA 1
ATOM 2012 C C . GLU C 1 50 ? -1.671 2.896 4.675 1.00 12.95 50 GLU C C 1
ATOM 2013 O O . GLU C 1 50 ? -1.188 4.043 4.772 1.00 13.26 50 GLU C O 1
ATOM 2019 N N . VAL C 1 51 ? -2.186 2.236 5.721 1.00 8.26 51 VAL C N 1
ATOM 2020 C CA . VAL C 1 51 ? -2.227 2.858 7.058 1.00 5.75 51 VAL C CA 1
ATOM 2021 C C . VAL C 1 51 ? -0.868 2.850 7.769 1.00 9.85 51 VAL C C 1
ATOM 2022 O O . VAL C 1 51 ? -0.709 3.500 8.781 1.00 13.59 51 VAL C O 1
ATOM 2026 N N . MET C 1 52 ? 0.029 1.972 7.320 1.00 8.27 52 MET C N 1
ATOM 2027 C CA . MET C 1 52 ? 1.434 1.966 7.721 1.00 16.62 52 MET C CA 1
ATOM 2028 C C . MET C 1 52 ? 2.057 3.319 7.355 1.00 9.54 52 MET C C 1
ATOM 2029 O O . MET C 1 52 ? 1.964 3.750 6.203 1.00 18.03 52 MET C O 1
ATOM 2034 N N . PRO C 1 53 ? 2.660 4.024 8.339 1.00 19.75 53 PRO C N 1
ATOM 2035 C CA . PRO C 1 53 ? 3.288 5.324 8.046 1.00 19.44 53 PRO C CA 1
ATOM 2036 C C . PRO C 1 53 ? 4.614 5.162 7.302 1.00 13.92 53 PRO C C 1
ATOM 2037 O O . PRO C 1 53 ? 5.384 4.257 7.591 1.00 14.19 53 PRO C O 1
ATOM 2041 N N . HIS C 1 54 ? 4.876 6.053 6.354 1.00 7.24 54 HIS C N 1
ATOM 2042 C CA . HIS C 1 54 ? 6.073 5.993 5.503 1.00 10.68 54 HIS C CA 1
ATOM 2043 C C . HIS C 1 54 ? 6.481 7.420 5.214 1.00 6.98 54 HIS C C 1
ATOM 2044 O O . HIS C 1 54 ? 5.671 8.334 5.308 1.00 11.73 54 HIS C O 1
ATOM 2051 N N . ASN C 1 55 ? 7.757 7.622 4.948 1.00 8.42 55 ASN C N 1
ATOM 2052 C CA . ASN C 1 55 ? 8.258 8.951 4.644 1.00 7.76 55 ASN C CA 1
ATOM 2053 C C . ASN C 1 55 ? 9.228 8.815 3.516 1.00 19.16 55 ASN C C 1
ATOM 2054 O O . ASN C 1 55 ? 9.198 7.796 2.825 1.00 8.25 55 ASN C O 1
ATOM 2059 N N . VAL C 1 56 ? 9.925 9.913 3.222 1.00 22.70 56 VAL C N 1
ATOM 2060 C CA . VAL C 1 56 ? 10.993 9.976 2.222 1.00 10.33 56 VAL C CA 1
ATOM 2061 C C . VAL C 1 56 ? 12.179 10.635 2.942 1.00 9.55 56 VAL C C 1
ATOM 2062 O O . VAL C 1 56 ? 11.973 11.567 3.728 1.00 11.23 56 VAL C O 1
ATOM 2066 N N . ALA C 1 57 ? 13.321 9.946 2.940 1.00 12.22 57 ALA C N 1
ATOM 2067 C CA . ALA C 1 57 ? 14.517 10.401 3.652 1.00 11.01 57 ALA C CA 1
ATOM 2068 C C . ALA C 1 57 ? 15.726 10.220 2.744 1.00 13.81 57 ALA C C 1
ATOM 2069 O O . ALA C 1 57 ? 15.711 9.365 1.843 1.00 15.91 57 ALA C O 1
ATOM 2071 N N . PHE C 1 58 ? 16.708 11.107 2.896 1.00 18.99 58 PHE C N 1
ATOM 2072 C CA . PHE C 1 58 ? 17.985 11.028 2.168 1.00 19.64 58 PHE C CA 1
ATOM 2073 C C . PHE C 1 58 ? 19.142 11.096 3.164 1.00 13.82 58 PHE C C 1
ATOM 2074 O O . PHE C 1 58 ? 19.023 11.680 4.252 1.00 16.46 58 PHE C O 1
ATOM 2082 N N . LYS C 1 59 ? 20.232 10.424 2.825 1.00 18.23 59 LYS C N 1
ATOM 2083 C CA . LYS C 1 59 ? 21.436 10.473 3.633 1.00 21.04 59 LYS C CA 1
ATOM 2084 C C . LYS C 1 59 ? 22.237 11.750 3.344 1.00 16.70 59 LYS C C 1
ATOM 2085 O O . LYS C 1 59 ? 21.859 12.542 2.474 1.00 13.33 59 LYS C O 1
ATOM 2091 N N . LYS C 1 60 ? 23.180 12.040 4.238 1.00 17.37 60 LYS C N 1
ATOM 2092 C CA . LYS C 1 60 ? 24.118 13.150 4.103 1.00 13.44 60 LYS C CA 1
ATOM 2093 C C . LYS C 1 60 ? 24.665 13.264 2.702 1.00 22.51 60 LYS C C 1
ATOM 2094 O O . LYS C 1 60 ? 25.069 12.266 2.104 1.00 21.64 60 LYS C O 1
ATOM 2100 N N . GLY C 1 61 ? 24.755 14.501 2.226 1.00 23.55 61 GLY C N 1
ATOM 2101 C CA . GLY C 1 61 ? 25.372 14.767 0.947 1.00 13.81 61 GLY C CA 1
ATOM 2102 C C . GLY C 1 61 ? 24.532 14.413 -0.270 1.00 24.01 61 GLY C C 1
ATOM 2103 O O . GLY C 1 61 ? 25.073 14.408 -1.364 1.00 32.08 61 GLY C O 1
ATOM 2104 N N . ILE C 1 62 ? 23.256 14.055 -0.119 1.00 28.44 62 ILE C N 1
ATOM 2105 C CA . ILE C 1 62 ? 22.453 13.734 -1.309 1.00 16.08 62 ILE C CA 1
ATOM 2106 C C . ILE C 1 62 ? 21.571 14.904 -1.771 1.00 10.79 62 ILE C C 1
ATOM 2107 O O . ILE C 1 62 ? 21.672 15.330 -2.912 1.00 22.31 62 ILE C O 1
ATOM 2112 N N . VAL C 1 63 ? 20.811 15.513 -0.872 1.00 15.36 63 VAL C N 1
ATOM 2113 C CA . VAL C 1 63 ? 20.041 16.687 -1.267 1.00 28.92 63 VAL C CA 1
ATOM 2114 C C . VAL C 1 63 ? 20.646 17.908 -0.612 1.00 21.24 63 VAL C C 1
ATOM 2115 O O . VAL C 1 63 ? 20.118 19.020 -0.708 1.00 24.59 63 VAL C O 1
ATOM 2119 N N . GLY C 1 64 ? 21.743 17.686 0.088 1.00 14.86 64 GLY C N 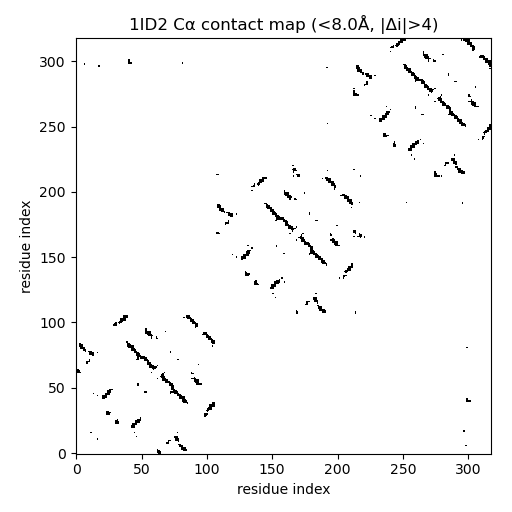1
ATOM 2120 C CA . GLY C 1 64 ? 22.434 18.770 0.755 1.00 20.23 64 GLY C CA 1
ATOM 2121 C C . GLY C 1 64 ? 23.500 18.204 1.659 1.00 37.22 64 GLY C C 1
ATOM 2122 O O . GLY C 1 64 ? 23.646 16.987 1.774 1.00 33.02 64 GLY C O 1
ATOM 2123 N N . GLU C 1 65 ? 24.159 19.085 2.396 1.00 34.18 65 GLU C N 1
ATOM 2124 C CA . GLU C 1 65 ? 25.234 18.687 3.290 1.00 23.95 65 GLU C CA 1
ATOM 2125 C C . GLU C 1 65 ? 24.731 17.661 4.287 1.00 23.11 65 GLU C C 1
ATOM 2126 O O . GLU C 1 65 ? 25.316 16.593 4.456 1.00 29.70 65 GLU C O 1
ATOM 2132 N N . ASP C 1 66 ? 23.610 17.987 4.913 1.00 17.76 66 ASP C N 1
ATOM 2133 C CA . ASP C 1 66 ? 23.048 17.172 5.970 1.00 20.37 66 ASP C CA 1
ATOM 2134 C C . ASP C 1 66 ? 22.037 16.187 5.426 1.00 20.64 66 ASP C C 1
ATOM 2135 O O . ASP C 1 66 ? 21.621 16.277 4.270 1.00 13.34 66 ASP C O 1
ATOM 2140 N N . ALA C 1 67 ? 21.692 15.210 6.253 1.00 12.06 67 ALA C N 1
ATOM 2141 C CA . ALA C 1 67 ? 20.678 14.237 5.894 1.00 27.49 67 ALA C CA 1
ATOM 2142 C C . ALA C 1 67 ? 19.302 14.921 5.918 1.00 44.96 67 ALA C C 1
ATOM 2143 O O . ALA C 1 67 ? 19.136 15.973 6.546 1.00 28.93 67 ALA C O 1
ATOM 2145 N N . PHE C 1 68 ? 18.344 14.382 5.171 1.00 20.34 68 PHE C N 1
ATOM 2146 C CA . PHE C 1 68 ? 16.986 14.907 5.209 1.00 20.69 68 PHE C CA 1
ATOM 2147 C C . PHE C 1 68 ? 15.942 13.814 5.492 1.00 15.44 68 PHE C C 1
ATOM 2148 O O . PHE C 1 68 ? 16.003 12.728 4.931 1.00 12.85 68 PHE C O 1
ATOM 2156 N N . ARG C 1 69 ? 15.098 14.075 6.490 1.00 14.27 69 ARG C N 1
ATOM 2157 C CA . ARG C 1 69 ? 14.065 13.156 6.985 1.00 9.90 69 ARG C CA 1
ATOM 2158 C C . ARG C 1 69 ? 12.718 13.821 6.687 1.00 18.61 69 ARG C C 1
ATOM 2159 O O . ARG C 1 69 ? 12.411 14.857 7.282 1.00 16.31 69 ARG C O 1
ATOM 2167 N N . GLY C 1 70 ? 11.967 13.309 5.715 1.00 15.26 70 GLY C N 1
ATOM 2168 C CA . GLY C 1 70 ? 10.636 13.846 5.457 1.00 25.76 70 GLY C CA 1
ATOM 2169 C C . GLY C 1 70 ? 9.664 13.488 6.575 1.00 15.22 70 GLY C C 1
ATOM 2170 O O . GLY C 1 70 ? 9.909 12.557 7.353 1.00 14.14 70 GLY C O 1
ATOM 2171 N N . GLU C 1 71 ? 8.597 14.260 6.717 1.00 14.47 71 GLU C N 1
ATOM 2172 C CA . GLU C 1 71 ? 7.596 13.980 7.746 1.00 15.47 71 GLU C CA 1
ATOM 2173 C C . GLU C 1 71 ? 6.725 12.788 7.341 1.00 20.62 71 GLU C C 1
ATOM 2174 O O . GLU C 1 71 ? 6.559 12.524 6.147 1.00 16.55 71 GLU C O 1
ATOM 2180 N N . MET C 1 72 ? 6.230 12.041 8.332 1.00 26.55 72 MET C N 1
ATOM 2181 C CA . MET C 1 72 ? 5.507 10.779 8.090 1.00 10.31 72 MET C CA 1
ATOM 2182 C C . MET C 1 72 ? 4.147 11.015 7.468 1.00 15.43 72 MET C C 1
ATOM 2183 O O . MET C 1 72 ? 3.376 11.836 7.968 1.00 20.74 72 MET C O 1
ATOM 2188 N N . MET C 1 73 ? 3.903 10.362 6.333 1.00 15.11 73 MET C N 1
ATOM 2189 C CA . MET C 1 73 ? 2.566 10.245 5.762 1.00 8.74 73 MET C CA 1
ATOM 2190 C C . MET C 1 73 ? 1.842 9.027 6.374 1.00 18.19 73 MET C C 1
ATOM 2191 O O . MET C 1 73 ? 2.434 7.956 6.557 1.00 16.95 73 MET C O 1
ATOM 2196 N N . THR C 1 74 ? 0.541 9.165 6.607 1.00 18.69 74 THR C N 1
ATOM 2197 C CA . THR C 1 74 ? -0.322 7.999 6.716 1.00 39.68 74 THR C CA 1
ATOM 2198 C C . THR C 1 74 ? -1.153 7.842 5.449 1.00 19.64 74 THR C C 1
ATOM 2199 O O . THR C 1 74 ? -0.799 8.385 4.392 1.00 12.24 74 THR C O 1
ATOM 2203 N N . LYS C 1 75 ? -2.259 7.113 5.551 1.00 14.07 75 LYS C N 1
ATOM 2204 C CA . LYS C 1 75 ? -2.982 6.702 4.358 1.00 23.49 75 LYS C CA 1
ATOM 2205 C C . LYS C 1 75 ? -3.632 7.895 3.668 1.00 26.01 75 LYS C C 1
ATOM 2206 O O . LYS C 1 75 ? -4.210 8.775 4.319 1.00 20.34 75 LYS C O 1
ATOM 2212 N N . ASP C 1 76 ? -3.427 7.957 2.359 1.00 9.95 76 ASP C N 1
ATOM 2213 C CA . ASP C 1 76 ? -3.960 8.999 1.499 1.00 18.77 76 ASP C CA 1
ATOM 2214 C C . ASP C 1 76 ? -3.383 10.380 1.794 1.00 14.14 76 ASP C C 1
ATOM 2215 O O . ASP C 1 76 ? -4.047 11.393 1.565 1.00 18.82 76 ASP C O 1
ATOM 2220 N N . GLN C 1 77 ? -2.170 10.425 2.333 1.00 17.28 77 GLN C N 1
ATOM 2221 C CA . GLN C 1 77 ? -1.430 11.684 2.415 1.00 20.47 77 GLN C CA 1
ATOM 2222 C C . GLN C 1 77 ? -0.387 11.650 1.330 1.00 15.36 77 GLN C C 1
ATOM 2223 O O . GLN C 1 77 ? -0.004 10.575 0.885 1.00 7.74 77 GLN C O 1
ATOM 2229 N N . ALA C 1 78 ? 0.106 12.820 0.955 1.00 10.50 78 ALA C N 1
ATOM 2230 C CA . ALA C 1 78 ? 1.032 12.958 -0.149 1.00 5.84 78 ALA C CA 1
ATOM 2231 C C . ALA C 1 78 ? 2.205 13.820 0.343 1.00 9.18 78 ALA C C 1
ATOM 2232 O O . ALA C 1 78 ? 2.078 14.500 1.354 1.00 13.11 78 ALA C O 1
ATOM 2234 N N . TYR C 1 79 ? 3.353 13.747 -0.335 1.00 28.98 79 TYR C N 1
ATOM 2235 C CA . TYR C 1 79 ? 4.551 14.518 0.044 1.00 19.45 79 TYR C CA 1
ATOM 2236 C C . TYR C 1 79 ? 5.290 14.921 -1.242 1.00 19.93 79 TYR C C 1
ATOM 2237 O O . TYR C 1 79 ? 5.410 14.118 -2.170 1.00 12.76 79 TYR C O 1
ATOM 2246 N N . ALA C 1 80 ? 5.665 16.196 -1.340 1.00 10.14 80 ALA C N 1
ATOM 2247 C CA . ALA C 1 80 ? 6.226 16.746 -2.570 1.00 10.31 80 ALA C CA 1
ATOM 2248 C C . ALA C 1 80 ? 7.593 17.383 -2.308 1.00 8.97 80 ALA C C 1
ATOM 2249 O O . ALA C 1 80 ? 7.783 18.074 -1.300 1.00 13.87 80 ALA C O 1
ATOM 2251 N N . ILE C 1 81 ? 8.557 17.036 -3.165 1.00 16.29 81 ILE C N 1
ATOM 2252 C CA . ILE C 1 81 ? 9.886 17.627 -3.176 1.00 21.53 81 ILE C CA 1
ATOM 2253 C C . ILE C 1 81 ? 10.183 18.064 -4.613 1.00 13.54 81 ILE C C 1
ATOM 2254 O O . ILE C 1 81 ? 10.080 17.266 -5.533 1.00 15.96 81 ILE C O 1
ATOM 2259 N N . THR C 1 82 ? 10.605 19.313 -4.785 1.00 13.93 82 THR C N 1
ATOM 2260 C CA . THR C 1 82 ? 11.077 19.825 -6.071 1.00 9.79 82 THR C CA 1
ATOM 2261 C C . THR C 1 82 ? 12.576 19.609 -6.184 1.00 9.76 82 THR C C 1
ATOM 2262 O O . THR C 1 82 ? 13.343 20.010 -5.300 1.00 13.13 82 THR C O 1
ATOM 2266 N N . PHE C 1 83 ? 13.000 18.950 -7.252 1.00 14.21 83 PHE C N 1
ATOM 2267 C CA . PHE C 1 83 ? 14.421 18.769 -7.489 1.00 22.17 83 PHE C CA 1
ATOM 2268 C C . PHE C 1 83 ? 15.001 19.817 -8.446 1.00 25.47 83 PHE C C 1
ATOM 2269 O O . PHE C 1 83 ? 14.773 19.787 -9.656 1.00 13.45 83 PHE C O 1
ATOM 2277 N N . ASN C 1 84 ? 15.857 20.672 -7.902 1.00 25.91 84 ASN C N 1
ATOM 2278 C CA . ASN C 1 84 ? 16.300 21.854 -8.612 1.00 30.60 84 ASN C CA 1
ATOM 2279 C C . ASN C 1 84 ? 17.545 21.613 -9.437 1.00 27.18 84 ASN C C 1
ATOM 2280 O O . ASN C 1 84 ? 17.788 22.342 -10.394 1.00 19.24 84 ASN C O 1
ATOM 2285 N N . GLU C 1 85 ? 18.386 20.672 -9.007 1.00 25.04 85 GLU C N 1
ATOM 2286 C CA . GLU C 1 85 ? 19.623 20.369 -9.728 1.00 28.89 85 GLU C CA 1
ATOM 2287 C C . GLU C 1 85 ? 19.537 18.986 -10.347 1.00 19.51 85 GLU C C 1
ATOM 2288 O O . GLU C 1 85 ? 18.908 18.098 -9.787 1.00 25.24 85 GLU C O 1
ATOM 2294 N N . ALA C 1 86 ? 20.246 18.799 -11.455 1.00 21.06 86 ALA C N 1
ATOM 2295 C CA . ALA C 1 86 ? 20.415 17.497 -12.084 1.00 24.19 86 ALA C CA 1
ATOM 2296 C C . ALA C 1 86 ? 21.238 16.570 -11.207 1.00 32.10 86 ALA C C 1
ATOM 2297 O O . ALA C 1 86 ? 21.989 17.030 -10.355 1.00 24.42 86 ALA C O 1
ATOM 2299 N N . GLY C 1 87 ? 21.135 15.269 -11.465 1.00 28.73 87 GLY C N 1
ATOM 2300 C CA . GLY C 1 87 ? 21.802 14.283 -10.636 1.00 20.68 87 GLY C CA 1
ATOM 2301 C C . GLY C 1 87 ? 20.922 13.070 -10.340 1.00 20.32 87 GLY C C 1
ATOM 2302 O O . GLY C 1 87 ? 19.788 12.999 -10.829 1.00 26.07 87 GLY C O 1
ATOM 2303 N N . SER C 1 88 ? 21.453 12.115 -9.566 1.00 24.93 88 SER C N 1
ATOM 2304 C CA . SER C 1 88 ? 20.699 10.966 -9.037 1.00 32.56 88 SER C CA 1
ATOM 2305 C C . SER C 1 88 ? 20.509 11.088 -7.528 1.00 18.85 88 SER C C 1
ATOM 2306 O O . SER C 1 88 ? 21.415 11.499 -6.804 1.00 22.44 88 SER C O 1
ATOM 2309 N N . TYR C 1 89 ? 19.303 10.803 -7.061 1.00 14.31 89 TYR C N 1
ATOM 2310 C CA . TYR C 1 89 ? 18.988 10.967 -5.651 1.00 18.71 89 TYR C CA 1
ATOM 2311 C C . TYR C 1 89 ? 18.392 9.700 -5.066 1.00 19.08 89 TYR C C 1
ATOM 2312 O O . TYR C 1 89 ? 17.221 9.384 -5.288 1.00 15.61 89 TYR C O 1
ATOM 2321 N N . ASP C 1 90 ? 19.229 8.920 -4.408 1.00 14.54 90 ASP C N 1
ATOM 2322 C CA . ASP C 1 90 ? 18.744 7.758 -3.690 1.00 20.81 90 ASP C CA 1
ATOM 2323 C C . ASP C 1 90 ? 17.962 8.203 -2.478 1.00 29.00 90 ASP C C 1
ATOM 2324 O O . ASP C 1 90 ? 18.508 8.929 -1.634 1.00 17.79 90 ASP C O 1
ATOM 2329 N N . TYR C 1 91 ? 16.809 7.570 -2.262 1.00 15.65 91 TYR C N 1
ATOM 2330 C CA . TYR C 1 91 ? 16.092 7.734 -0.995 1.00 13.77 91 TYR C CA 1
ATOM 2331 C C . TYR C 1 91 ? 15.600 6.411 -0.407 1.00 22.09 91 TYR C C 1
ATOM 2332 O O . TYR C 1 91 ? 15.560 5.381 -1.098 1.00 20.34 91 TYR C O 1
ATOM 2341 N N . PHE C 1 92 ? 15.229 6.454 0.871 1.00 16.74 92 PHE C N 1
ATOM 2342 C CA . PHE C 1 92 ? 14.686 5.300 1.588 1.00 13.63 92 PHE C CA 1
ATOM 2343 C C . PHE C 1 92 ? 13.620 5.808 2.569 1.00 10.29 92 PHE C C 1
ATOM 2344 O O . PHE C 1 92 ? 13.438 7.028 2.717 1.00 11.00 92 PHE C O 1
ATOM 2352 N N . CYS C 1 93 ? 12.942 4.872 3.241 1.00 10.95 93 CYS C N 1
ATOM 2353 C CA . CYS C 1 93 ? 11.982 5.172 4.304 1.00 17.48 93 CYS C CA 1
ATOM 2354 C C . CYS C 1 93 ? 12.650 5.011 5.664 1.00 13.46 93 CYS C C 1
ATOM 2355 O O . CYS C 1 93 ? 13.289 4.005 5.955 1.00 15.68 93 CYS C O 1
ATOM 2358 N N . THR C 1 94 ? 12.496 6.008 6.510 1.00 20.29 94 THR C N 1
ATOM 2359 C CA . THR C 1 94 ? 13.230 6.062 7.760 1.00 15.33 94 THR C CA 1
ATOM 2360 C C . THR C 1 94 ? 13.026 4.825 8.660 1.00 26.68 94 THR C C 1
ATOM 2361 O O . THR C 1 94 ? 13.982 4.148 9.034 1.00 21.12 94 THR C O 1
ATOM 2365 N N . PRO C 1 95 ? 11.781 4.501 9.011 1.00 18.29 95 PRO C N 1
ATOM 2366 C CA . PRO C 1 95 ? 11.615 3.309 9.857 1.00 10.83 95 PRO C CA 1
ATOM 2367 C C . PRO C 1 95 ? 11.818 1.969 9.126 1.00 16.30 95 PRO C C 1
ATOM 2368 O O . PRO C 1 95 ? 12.244 0.998 9.720 1.00 16.91 95 PRO C O 1
ATOM 2372 N N . HIS C 1 96 ? 11.667 1.985 7.806 1.00 12.57 96 HIS C N 1
ATOM 2373 C CA . HIS C 1 96 ? 11.699 0.789 6.977 1.00 12.55 96 HIS C CA 1
ATOM 2374 C C . HIS C 1 96 ? 12.772 0.932 5.914 1.00 11.00 96 HIS C C 1
ATOM 2375 O O . HIS C 1 96 ? 12.459 1.080 4.726 1.00 18.67 96 HIS C O 1
ATOM 2382 N N . PRO C 1 97 ? 14.055 0.919 6.324 1.00 18.73 97 PRO C N 1
ATOM 2383 C CA . PRO C 1 97 ? 15.172 1.349 5.474 1.00 10.94 97 PRO C CA 1
ATOM 2384 C C . PRO C 1 97 ? 15.367 0.450 4.263 1.00 18.94 97 PRO C C 1
ATOM 2385 O O . PRO C 1 97 ? 16.136 0.782 3.371 1.00 16.22 97 PRO C O 1
ATOM 2389 N N . PHE C 1 98 ? 14.748 -0.731 4.291 1.00 19.72 98 PHE C N 1
ATOM 2390 C CA . PHE C 1 98 ? 14.713 -1.637 3.142 1.00 11.24 98 PHE C CA 1
ATOM 2391 C C . PHE C 1 98 ? 13.879 -1.154 1.949 1.00 10.25 98 PHE C C 1
ATOM 2392 O O . PHE C 1 98 ? 13.996 -1.712 0.843 1.00 15.50 98 PHE C O 1
ATOM 2400 N N . MET C 1 99 ? 12.926 -0.257 2.218 1.00 23.44 99 MET C N 1
ATOM 2401 C CA . MET C 1 99 ? 12.224 0.488 1.168 1.00 11.68 99 MET C CA 1
ATOM 2402 C C . MET C 1 99 ? 13.185 1.530 0.595 1.00 14.59 99 MET C C 1
ATOM 2403 O O . MET C 1 99 ? 13.512 2.524 1.264 1.00 17.94 99 MET C O 1
ATOM 2408 N N . ARG C 1 100 ? 13.474 1.408 -0.693 1.00 12.95 100 ARG C N 1
ATOM 2409 C CA . ARG C 1 100 ? 14.433 2.288 -1.345 1.00 15.40 100 ARG C CA 1
ATOM 2410 C C . ARG C 1 100 ? 13.910 2.730 -2.693 1.00 25.10 100 ARG C C 1
ATOM 2411 O O . ARG C 1 100 ? 13.159 2.009 -3.333 1.00 18.58 100 ARG C O 1
ATOM 2419 N N . GLY C 1 101 ? 14.306 3.912 -3.130 1.00 5.81 101 GLY C N 1
ATOM 2420 C CA . GLY C 1 101 ? 13.927 4.344 -4.456 1.00 5.68 101 GLY C CA 1
ATOM 2421 C C . GLY C 1 101 ? 14.982 5.315 -4.933 1.00 18.47 101 GLY C C 1
ATOM 2422 O O . GLY C 1 101 ? 15.895 5.658 -4.164 1.00 18.72 101 GLY C O 1
ATOM 2423 N N . LYS C 1 102 ? 14.799 5.849 -6.138 1.00 20.80 102 LYS C N 1
ATOM 2424 C CA . LYS C 1 102 ? 15.738 6.809 -6.703 1.00 19.53 102 LYS C CA 1
ATOM 2425 C C . LYS C 1 102 ? 15.049 7.773 -7.655 1.00 23.18 102 LYS C C 1
ATOM 2426 O O . LYS C 1 102 ? 14.203 7.368 -8.461 1.00 19.67 102 LYS C O 1
ATOM 2432 N N . VAL C 1 103 ? 15.466 9.036 -7.596 1.00 12.37 103 VAL C N 1
ATOM 2433 C CA . VAL C 1 103 ? 15.046 10.049 -8.568 1.00 15.68 103 VAL C CA 1
ATOM 2434 C C . VAL C 1 103 ? 16.246 10.492 -9.403 1.00 6.09 103 VAL C C 1
ATOM 2435 O O . VAL C 1 103 ? 17.281 10.857 -8.864 1.00 18.20 103 VAL C O 1
ATOM 2439 N N . ILE C 1 104 ? 16.123 10.375 -10.715 1.00 15.86 104 ILE C N 1
ATOM 2440 C CA . ILE C 1 104 ? 17.140 10.848 -11.641 1.00 20.11 104 ILE C CA 1
ATOM 2441 C C . ILE C 1 104 ? 16.651 12.148 -12.257 1.00 19.68 104 ILE C C 1
ATOM 2442 O O . ILE C 1 104 ? 15.554 12.200 -12.811 1.00 20.81 104 ILE C O 1
ATOM 2447 N N . VAL C 1 105 ? 17.441 13.202 -12.126 1.00 14.14 105 VAL C N 1
ATOM 2448 C CA . VAL C 1 105 ? 17.021 14.532 -12.534 1.00 15.14 105 VAL C CA 1
ATOM 2449 C C . VAL C 1 105 ? 17.952 14.884 -13.677 1.00 22.09 105 VAL C C 1
ATOM 2450 O O . VAL C 1 105 ? 19.157 14.730 -13.544 1.00 27.32 105 VAL C O 1
ATOM 2454 N N . GLU C 1 106 ? 17.381 15.282 -14.807 1.00 18.37 106 GLU C N 1
ATOM 2455 C CA . GLU C 1 106 ? 18.127 15.582 -16.021 1.00 16.76 106 GLU C CA 1
ATOM 2456 C C . GLU C 1 106 ? 18.350 17.073 -16.183 1.00 21.39 106 GLU C C 1
ATOM 2457 O O . GLU C 1 106 ? 19.353 17.429 -16.837 1.00 47.08 106 GLU C O 1
#

Organism: Paracoccus versutus (NCBI:txid34007)

Sequence (318 aa):
QDKITVTSEKPVAAADVPADAVVVGIEKMKYLTPEVTIKAGETVYWVNGEVMPHNVAFKKGIVGEDAFRGEMMTKDQAYAITFNEAGSYDYFCTPHPFMRGKVIVEQDKITVTSEKPVAAADVPADAVVVGIEKMKYLTPEVTIKAGETVYWVNGEVMPHNVAFKKGIVGEDAFRGEMMTKDQAYAITFNEAGSYDYFCTPHPFMRGKVIVEQDKITVTSEKPVAAADVPADAVVVGIEKMKYLTPEVTIKAGETVYWVNGEVMPHNVAFKKGIVGEDAFRGEMMTKDQAYAITFNEAGSYDYFCTPHPFMRGKVIVE

Nearest PDB structures (foldseek):
  1id2-assembly3_C  TM=9.998E-01  e=5.259E-21  Paracoccus versutus
  4p5s-assembly1_A  TM=9.862E-01  e=8.866E-18  Paracoccus denitrificans
  3ie9-assembly1_A  TM=9.942E-01  e=1.319E-17  Paracoccus denitrificans
  2gba-assembly1_A  TM=9.940E-01  e=2.757E-17  Paracoccus denitrificans
  2qdw-assembly1_A  TM=9.800E-01  e=6.099E-17  Paracoccus denitrificans

CATH classification: 2.60.40.420

Secondary structure (DSSP, 8-state):
--SEE-S-SSPEEGGGS-TT-EEEEEETTEESSSEEEE-TT-EEEEEE-SSS-B--EE-TTTSSSS-EEPPPB-TTEEEEEEE-S-EEEEEE-SS-TT-EEEEEE-/--SEE-S-SS-EEGGGS-SS-EEEEEETTEESS-EEEE-TT-EEEEEE-SSS-B--EE-TTTSSSS-EEPPPB-TTEEEEEEE-S-EEEEEE-SS-TT-EEEEEE-/--SEE-S-SS-EEGGGS-TTSEEEEE-SSSBS-SEEEE-TTEEEEEEE-SSS-B--EE-TTTSSSS-EEPPPB-TTEEEEEEE-S-EEEEEE-SS-TT-EEEEEE-

Solvent-accessible surface area: 15540 Å² total; per-residue (Å²): 214,72,68,11,42,47,37,36,139,146,10,45,50,31,100,96,28,29,101,68,29,48,68,1,21,1,58,137,61,128,7,90,54,83,106,19,79,2,117,41,17,51,21,0,15,0,25,0,21,14,122,80,51,0,0,0,2,2,133,148,56,48,0,12,152,104,67,48,120,0,65,56,0,69,108,69,53,0,5,8,0,3,0,51,90,70,30,73,4,69,2,30,0,52,70,24,72,128,5,166,8,56,0,41,3,131,203,70,6,5,56,32,109,48,88,157,24,48,48,39,94,96,32,65,117,144,23,51,74,0,20,2,65,148,64,106,7,94,55,77,93,15,73,2,115,47,47,78,29,0,40,0,30,0,27,27,115,79,52,0,0,0,2,1,105,95,0,10,0,6,75,89,67,37,125,0,65,56,0,66,103,80,53,0,2,17,0,21,0,71,45,52,17,53,4,53,0,26,0,51,67,24,73,144,4,96,7,60,0,42,4,117,26,42,45,0,14,1,68,40,43,149,20,37,51,38,95,94,29,52,120,142,30,40,65,0,21,1,55,146,64,111,8,94,53,79,93,21,79,6,118,48,47,72,34,0,30,0,29,0,30,23,118,78,53,0,2,0,0,0,137,134,38,41,0,4,140,55,52,13,117,6,81,81,0,63,104,77,57,0,3,5,0,22,0,31,19,26,10,15,4,68,3,26,0,46,70,24,64,124,5,154,8,67,0,31,3,97

B-factor: mean 24.57, std 18.36, range [2.0, 123.0]

InterPro domains:
  IPR000923 Blue (type 1) copper domain [PF00127] (48-132)
  IPR001235 Blue (type 1) copper protein, plastocyanin-type [PR00156] (63-76)
  IPR001235 Blue (type 1) copper protein, plastocyanin-type [PR00156] (78-93)
  IPR001235 Blue (type 1) copper protein, plastocyanin-type [PR00156] (111-125)
  IPR002386 Amicyanin/Pseudoazurin [PR00155] (57-76)
  IPR002386 Amicyanin/Pseudoazurin [PR00155] (78-93)
  IPR002386 Amicyanin/Pseudoazurin [PR00155] (100-115)
  IPR002386 Amicyanin/Pseudoazurin [PR00155] (116-131)
  IPR008972 Cupredoxin [G3DSA:2.60.40.420] (27-132)
  IPR008972 Cupredoxin [SSF49503] (38-132)
  IPR013475 Amicyanin, Paracoccus/Methylobacterium [TIGR02657] (50-132)
  IPR028871 Blue (type 1) copper protein, binding site [PS00196] (112-125)
  IPR035668 Amicyanin [cd13921] (52-132)
  IPR052721 Electron Transfer Amicyanin [PTHR36507] (11-132)

Radius of gyration: 22.62 Å; Cα contacts (8 Å, |Δi|>4): 820; chains: 3; bounding box: 55×60×41 Å

Foldseek 3Di:
DWQKDFPDLDWAALVPDDPPAAEFEDDDNEGNAQEEEDAAFHKYKYFYAAQPWWWKWACAPFGHNHIDTGDTDGHRTMGMMHGHDADKTKIATVVRRVHIGIYGYD/DFLKDFPDLDWAALVPDDPVAAEFEDDDLETNAQEDEEAAQHKYKYFYAAQPWWWKWACAPARHRHIGTGDTDGHRTMTMMHRHDADKTKIATDVRRVHIGIYGYD/DAQKDFPDLDWAALVPDDPPAAEFEDDDNETPAQEDEEAAFHKYKYAYAAQPWWWKWAQAPQSYRHIGTGDIDGHRTMTMMHGHDADKHKIATDVRRVHIGMYGYD